Protein AF-A0A6L5BBR4-F1 (afdb_monomer_lite)

Structure (mmCIF, N/CA/C/O backbone):
data_AF-A0A6L5BBR4-F1
#
_entry.id   AF-A0A6L5BBR4-F1
#
loop_
_atom_site.group_PDB
_atom_site.id
_atom_site.type_symbol
_atom_site.label_atom_id
_atom_site.label_alt_id
_atom_site.label_comp_id
_atom_site.label_asym_id
_atom_site.label_entity_id
_atom_site.label_seq_id
_atom_site.pdbx_PDB_ins_code
_atom_site.Cartn_x
_atom_site.Cartn_y
_atom_site.Cartn_z
_atom_site.occupancy
_atom_site.B_iso_or_equiv
_atom_site.auth_seq_id
_atom_site.auth_comp_id
_atom_site.auth_asym_id
_atom_site.auth_atom_id
_atom_site.pdbx_PDB_model_num
ATOM 1 N N . MET A 1 1 ? -7.818 64.373 -6.622 1.00 31.55 1 MET A N 1
ATOM 2 C CA . MET A 1 1 ? -8.995 64.030 -5.797 1.00 31.55 1 MET A CA 1
ATOM 3 C C . MET A 1 1 ? -8.618 62.937 -4.800 1.00 31.55 1 MET A C 1
ATOM 5 O O . MET A 1 1 ? -7.998 61.973 -5.212 1.00 31.55 1 MET A O 1
ATOM 9 N N . CYS A 1 2 ? -9.027 63.148 -3.543 1.00 31.25 2 CYS A N 1
ATOM 10 C CA . CYS A 1 2 ? -9.335 62.211 -2.444 1.00 31.25 2 CYS A CA 1
ATOM 11 C C . CYS A 1 2 ? -8.284 61.237 -1.851 1.00 31.25 2 CYS A C 1
ATOM 13 O O . CYS A 1 2 ? -8.026 60.169 -2.388 1.00 31.25 2 CYS A O 1
ATOM 15 N N . LYS A 1 3 ? -7.807 61.641 -0.655 1.00 40.22 3 LYS A N 1
ATOM 16 C CA . LYS A 1 3 ? -7.703 60.943 0.656 1.00 40.22 3 LYS A CA 1
ATOM 17 C C . LYS A 1 3 ? -7.734 59.404 0.722 1.00 40.22 3 LYS A C 1
ATOM 19 O O . LYS A 1 3 ? -8.744 58.812 0.365 1.00 40.22 3 LYS A O 1
ATOM 24 N N . CYS A 1 4 ? -6.769 58.843 1.465 1.00 35.88 4 CYS A N 1
ATOM 25 C CA . CYS A 1 4 ? -7.012 58.169 2.755 1.00 35.88 4 CYS A CA 1
ATOM 26 C C . CYS A 1 4 ? -5.684 57.953 3.520 1.00 35.88 4 CYS A C 1
ATOM 28 O O . CYS A 1 4 ? -4.745 57.406 2.958 1.00 35.88 4 CYS A O 1
ATOM 30 N N . GLY A 1 5 ? -5.635 58.395 4.778 1.00 35.84 5 GLY A N 1
ATOM 31 C CA . GLY A 1 5 ? -4.748 57.930 5.859 1.00 35.84 5 GLY A CA 1
ATOM 32 C C . GLY A 1 5 ? -5.662 57.619 7.057 1.00 35.84 5 GLY A C 1
ATOM 33 O O . GLY A 1 5 ? -6.840 57.986 7.016 1.00 35.84 5 GLY A O 1
ATOM 34 N N . ASP A 1 6 ? -5.270 56.947 8.127 1.00 36.59 6 ASP A N 1
ATOM 35 C CA . ASP A 1 6 ? -3.987 56.391 8.542 1.00 36.59 6 ASP A CA 1
ATOM 36 C C . ASP A 1 6 ? -4.271 55.224 9.499 1.00 36.59 6 ASP A C 1
ATOM 38 O O . ASP A 1 6 ? -5.390 55.039 9.986 1.00 36.59 6 ASP A O 1
ATOM 42 N N . ASP A 1 7 ? -3.211 54.466 9.738 1.00 39.00 7 ASP A N 1
ATOM 43 C CA . ASP A 1 7 ? -3.076 53.309 10.606 1.00 39.00 7 ASP A CA 1
ATOM 44 C C . ASP A 1 7 ? -3.476 53.501 12.083 1.00 39.00 7 ASP A C 1
ATOM 46 O O . ASP A 1 7 ? -3.313 54.560 12.690 1.00 39.00 7 ASP A O 1
ATOM 50 N N . SER A 1 8 ? -3.798 52.356 12.692 1.00 34.62 8 SER A N 1
ATOM 51 C CA . SER A 1 8 ? -3.141 51.798 13.889 1.00 34.62 8 SER A CA 1
ATOM 52 C C . SER A 1 8 ? -4.036 51.444 15.081 1.00 34.62 8 SER A C 1
ATOM 54 O O . SER A 1 8 ? -5.020 52.086 15.431 1.00 34.62 8 SER A O 1
ATOM 56 N N . MET A 1 9 ? -3.648 50.300 15.638 1.00 34.22 9 MET A N 1
ATOM 57 C CA . MET A 1 9 ? -4.250 49.479 16.675 1.00 34.22 9 MET A CA 1
ATOM 58 C C . MET A 1 9 ? -4.445 50.223 18.001 1.00 34.22 9 MET A C 1
ATOM 60 O O . MET A 1 9 ? -3.565 50.972 18.407 1.00 34.22 9 MET A O 1
ATOM 64 N N . VAL A 1 10 ? -5.540 49.906 18.702 1.00 38.09 10 VAL A N 1
ATOM 65 C CA . VAL A 1 10 ? -5.660 49.612 20.150 1.00 38.09 10 VAL A CA 1
ATOM 66 C C . VAL A 1 10 ? -7.136 49.790 20.508 1.00 38.09 10 VAL A C 1
ATOM 68 O O . VAL A 1 10 ? -7.629 50.904 20.631 1.00 38.09 10 VAL A O 1
ATOM 71 N N . GLU A 1 11 ? -7.866 48.688 20.671 1.00 34.25 11 GLU A N 1
ATOM 72 C CA . GLU A 1 11 ? -9.226 48.745 21.203 1.00 34.25 11 GLU A CA 1
ATOM 73 C C . GLU A 1 11 ? -9.559 47.410 21.867 1.00 34.25 11 GLU A C 1
ATOM 75 O O . GLU A 1 11 ? -9.676 46.393 21.179 1.00 34.25 11 GLU A O 1
ATOM 80 N N . ARG A 1 12 ? -9.640 47.413 23.206 1.00 33.44 12 ARG A N 1
ATOM 81 C CA . ARG A 1 12 ? -10.626 46.682 24.027 1.00 33.44 12 ARG A CA 1
ATOM 82 C C . ARG A 1 12 ? -10.166 46.611 25.483 1.00 33.44 12 ARG A C 1
ATOM 84 O O . ARG A 1 12 ? -9.654 45.592 25.919 1.00 33.44 12 ARG A O 1
ATOM 91 N N . GLU A 1 13 ? -10.431 47.672 26.231 1.00 35.62 13 GLU A N 1
ATOM 92 C CA . GLU A 1 13 ? -10.702 47.633 27.671 1.00 35.62 13 GLU A CA 1
ATOM 93 C C . GLU A 1 13 ? -11.518 48.888 28.023 1.00 35.62 13 GLU A C 1
ATOM 95 O O . GLU A 1 13 ? -11.432 49.883 27.313 1.00 35.62 13 GLU A O 1
ATOM 100 N N . GLU A 1 14 ? -12.320 48.824 29.089 1.00 36.53 14 GLU A N 1
ATOM 101 C CA . GLU A 1 14 ? -13.222 49.876 29.607 1.00 36.53 14 GLU A CA 1
ATOM 102 C C . GLU A 1 14 ? -14.638 49.963 28.999 1.00 36.53 14 GLU A C 1
ATOM 104 O O . GLU A 1 14 ? -14.994 50.937 28.341 1.00 36.53 14 GLU A O 1
ATOM 109 N N . MET A 1 15 ? -15.531 49.019 29.340 1.00 29.83 15 MET A N 1
ATOM 110 C CA . MET A 1 15 ? -16.972 49.329 29.308 1.00 29.83 15 MET A CA 1
ATOM 111 C C . MET A 1 15 ? -17.844 48.504 30.267 1.00 29.83 15 MET A C 1
ATOM 113 O O . MET A 1 15 ? -18.768 47.865 29.800 1.00 29.83 15 MET A O 1
ATOM 117 N N . TRP A 1 16 ? -17.620 48.538 31.592 1.00 30.34 16 TRP A N 1
ATOM 118 C CA . TRP A 1 16 ? -18.673 48.198 32.588 1.00 30.34 16 TRP A CA 1
ATOM 119 C C . TRP A 1 16 ? -18.515 48.937 33.937 1.00 30.34 16 TRP A C 1
ATOM 121 O O . TRP A 1 16 ? -18.658 48.354 35.011 1.00 30.34 16 TRP A O 1
ATOM 131 N N . LYS A 1 17 ? -18.277 50.258 33.920 1.00 33.25 17 LYS A N 1
ATOM 132 C CA . LYS A 1 17 ? -18.508 51.101 35.110 1.00 33.25 17 LYS A CA 1
ATOM 133 C C . LYS A 1 17 ? -20.005 51.407 35.236 1.00 33.25 17 LYS A C 1
ATOM 135 O O . LYS A 1 17 ? -20.493 52.367 34.649 1.00 33.25 17 LYS A O 1
ATOM 140 N N . ILE A 1 18 ? -20.731 50.602 36.013 1.00 39.66 18 ILE A N 1
ATOM 141 C CA . ILE A 1 18 ? -22.077 50.945 36.497 1.00 39.66 18 ILE A CA 1
ATOM 142 C C . ILE A 1 18 ? -21.963 51.439 37.939 1.00 39.66 18 ILE A C 1
ATOM 144 O O . ILE A 1 18 ? -21.464 50.744 38.821 1.00 39.66 18 ILE A O 1
ATOM 148 N N . GLY A 1 19 ? -22.401 52.682 38.141 1.00 34.16 19 GLY A N 1
ATOM 149 C CA . GLY A 1 19 ? -22.324 53.416 39.396 1.00 34.16 19 GLY A CA 1
ATOM 150 C C . GLY A 1 19 ? -23.236 52.869 40.496 1.00 34.16 19 GLY A C 1
ATOM 151 O O . GLY A 1 19 ? -24.416 52.589 40.282 1.00 34.16 19 GLY A O 1
ATOM 152 N N . MET A 1 20 ? -22.678 52.791 41.703 1.00 30.31 20 MET A N 1
ATOM 153 C CA . MET A 1 20 ? -23.393 52.557 42.957 1.00 30.31 20 MET A CA 1
ATOM 154 C C . MET A 1 20 ? -24.134 53.832 43.387 1.00 30.31 20 MET A C 1
ATOM 156 O O . MET A 1 20 ? -23.516 54.855 43.676 1.00 30.31 20 MET A O 1
ATOM 160 N N . LYS A 1 21 ? -25.467 53.761 43.472 1.00 34.78 21 LYS A N 1
ATOM 161 C CA . LYS A 1 21 ? -26.294 54.728 44.209 1.00 34.78 21 LYS A CA 1
ATOM 162 C C . LYS A 1 21 ? -26.327 54.325 45.684 1.00 34.78 21 LYS A C 1
ATOM 164 O O . LYS A 1 21 ? -26.789 53.237 46.014 1.00 34.78 21 LYS A O 1
ATOM 169 N N . TYR A 1 22 ? -25.871 55.217 46.559 1.00 31.06 22 TYR A N 1
ATOM 170 C CA . TYR A 1 22 ? -26.077 55.114 48.002 1.00 31.06 22 TYR A CA 1
ATOM 171 C C . TYR A 1 22 ? -27.512 55.528 48.349 1.00 31.06 22 TYR A C 1
ATOM 173 O O . TYR A 1 22 ? -27.923 56.651 48.065 1.00 31.06 22 TYR A O 1
ATOM 181 N N . VAL A 1 23 ? -28.256 54.629 48.993 1.00 35.38 23 VAL A N 1
ATOM 182 C CA . VAL A 1 23 ? -29.510 54.930 49.694 1.00 35.38 23 VAL A CA 1
ATOM 183 C C . VAL A 1 23 ? -29.302 54.534 51.152 1.00 35.38 23 VAL A C 1
ATOM 185 O O . VAL A 1 23 ? -28.943 53.395 51.448 1.00 35.38 23 VAL A O 1
ATOM 188 N N . GLY A 1 24 ? -29.441 55.512 52.047 1.00 37.53 24 GLY A N 1
ATOM 189 C CA . GLY A 1 24 ? -29.240 55.351 53.483 1.00 37.53 24 GLY A CA 1
ATOM 190 C C . GLY A 1 24 ? -30.314 54.485 54.136 1.00 37.53 24 GLY A C 1
ATOM 191 O O . GLY A 1 24 ? -31.468 54.480 53.713 1.00 37.53 24 GLY A O 1
ATOM 192 N N . VAL A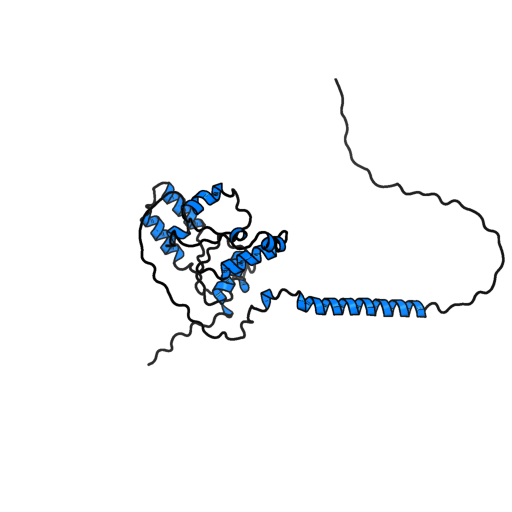 1 25 ? -29.929 53.786 55.204 1.00 33.53 25 VAL A N 1
ATOM 193 C CA . VAL A 1 25 ? -30.865 53.093 56.092 1.00 33.53 25 VAL A CA 1
ATOM 194 C C . VAL A 1 25 ? -30.505 53.390 57.545 1.00 33.53 25 VAL A C 1
ATOM 196 O O . VAL A 1 25 ? -29.363 53.239 57.980 1.00 33.53 25 VAL A O 1
ATOM 199 N N . SER A 1 26 ? -31.526 53.856 58.261 1.00 32.38 26 SER A N 1
ATOM 200 C CA . SER A 1 26 ? -31.585 54.172 59.683 1.00 32.38 26 SER A CA 1
ATOM 201 C C . SER A 1 26 ? -31.096 53.055 60.604 1.00 32.38 26 SER A C 1
ATOM 203 O O . SER A 1 26 ? -31.312 51.869 60.364 1.00 32.38 26 SER A O 1
ATOM 205 N N . LYS A 1 27 ? -30.529 53.473 61.743 1.00 42.25 27 LYS A N 1
ATOM 206 C CA . LYS A 1 27 ? -30.306 52.644 62.933 1.00 42.25 27 LYS A CA 1
ATOM 207 C C . LYS A 1 27 ? -31.642 52.146 63.493 1.00 42.25 27 LYS A C 1
ATOM 209 O O . LYS A 1 27 ? -32.430 52.961 63.961 1.00 42.25 27 LYS A O 1
ATOM 214 N N . ILE A 1 28 ? -31.843 50.829 63.538 1.00 38.34 28 ILE A N 1
ATOM 215 C CA . ILE A 1 28 ? -32.818 50.162 64.415 1.00 38.34 28 ILE A CA 1
ATOM 216 C C . ILE A 1 28 ? -32.136 48.929 65.025 1.00 38.34 28 ILE A C 1
ATOM 218 O O . ILE A 1 28 ? -31.327 48.268 64.378 1.00 38.34 28 ILE A O 1
ATOM 222 N N . GLY A 1 29 ? -32.379 48.731 66.321 1.00 36.94 29 GLY A N 1
ATOM 223 C CA . GLY A 1 29 ? -31.579 47.929 67.240 1.00 36.94 29 GLY A CA 1
ATOM 224 C C . GLY A 1 29 ? -31.547 46.418 67.007 1.00 36.94 29 GLY A C 1
ATOM 225 O O . GLY A 1 29 ? -32.293 45.848 66.217 1.00 36.94 29 GLY A O 1
ATOM 226 N N . ARG A 1 30 ? -30.642 45.781 67.761 1.00 44.66 30 ARG A N 1
ATOM 227 C CA . ARG A 1 30 ? -30.474 44.327 67.860 1.00 44.66 30 ARG A CA 1
ATOM 228 C C . ARG A 1 30 ? -31.799 43.623 68.164 1.00 44.66 30 ARG A C 1
ATOM 230 O O . ARG A 1 30 ? -32.428 43.942 69.171 1.00 44.66 30 ARG A O 1
ATOM 237 N N . PRO A 1 31 ? -32.049 42.506 67.474 1.00 38.88 31 PRO A N 1
ATOM 238 C CA . PRO A 1 31 ? -32.500 41.293 68.121 1.00 38.88 31 PRO A CA 1
ATOM 239 C C . PRO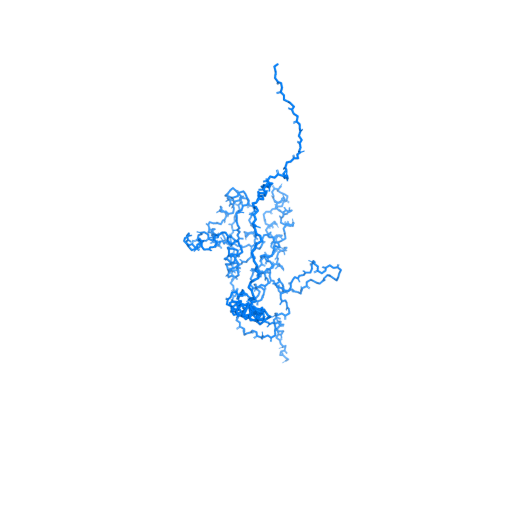 A 1 31 ? -31.374 40.253 68.079 1.00 38.88 31 PRO A C 1
ATOM 241 O O . PRO A 1 31 ? -30.706 40.056 67.065 1.00 38.88 31 PRO A O 1
ATOM 244 N N . ASN A 1 32 ? -31.145 39.593 69.212 1.00 48.19 32 ASN A N 1
ATOM 245 C CA . ASN A 1 32 ? -30.320 38.393 69.277 1.00 48.19 32 ASN A CA 1
ATOM 246 C C . ASN A 1 32 ? -30.925 37.336 68.340 1.00 48.19 32 ASN A C 1
ATOM 248 O O . ASN A 1 32 ? -32.042 36.887 68.587 1.00 48.19 32 ASN A O 1
ATOM 252 N N . LEU A 1 33 ? -30.199 36.927 67.295 1.00 42.97 33 LEU A N 1
ATOM 253 C CA . LEU A 1 33 ? -30.548 35.751 66.501 1.00 42.97 33 LEU A CA 1
ATOM 254 C C . LEU A 1 33 ? -29.391 34.751 66.542 1.00 42.97 33 LEU A C 1
ATOM 256 O O . LEU A 1 33 ? -28.228 35.090 66.341 1.00 42.97 33 LEU A O 1
ATOM 260 N N . MET A 1 34 ? -29.756 33.529 66.899 1.00 38.53 34 MET A N 1
ATOM 261 C CA . MET A 1 34 ? -28.909 32.437 67.355 1.00 38.53 34 MET A CA 1
ATOM 262 C C . MET A 1 34 ? -27.765 32.084 66.395 1.00 38.53 34 MET A C 1
ATOM 264 O O . MET A 1 34 ? -27.940 31.989 65.182 1.00 38.53 34 MET A O 1
ATOM 268 N N . VAL A 1 35 ? -26.605 31.787 66.985 1.00 47.88 35 VAL A N 1
ATOM 269 C CA . VAL A 1 35 ? -25.484 31.088 66.347 1.00 47.88 35 VAL A CA 1
ATOM 270 C C . VAL A 1 35 ? -25.993 29.753 65.790 1.00 47.88 35 VAL A C 1
ATOM 272 O O . VAL A 1 35 ? -26.268 28.818 66.540 1.00 47.88 35 VAL A O 1
ATOM 275 N N . SER A 1 36 ? -26.136 29.661 64.468 1.00 46.62 36 SER A N 1
ATOM 276 C CA . SER A 1 36 ? -26.538 28.433 63.781 1.00 46.62 36 SER A CA 1
ATOM 277 C C . SER A 1 36 ? -25.313 27.717 63.209 1.00 46.62 36 SER A C 1
ATOM 279 O O . SER A 1 36 ? -24.631 28.248 62.340 1.00 46.62 36 SER A O 1
ATOM 281 N N . ARG A 1 37 ? -25.033 26.525 63.760 1.00 58.19 37 ARG A N 1
ATOM 282 C CA . ARG A 1 37 ? -24.409 25.295 63.203 1.00 58.19 37 ARG A CA 1
ATOM 283 C C . ARG A 1 37 ? -23.754 25.327 61.792 1.00 58.19 37 ARG A C 1
ATOM 285 O O . ARG A 1 37 ? -23.902 24.390 61.011 1.00 58.19 37 ARG A O 1
ATOM 292 N N . ALA A 1 38 ? -22.939 26.329 61.478 1.00 57.59 38 ALA A N 1
ATOM 293 C CA . ALA A 1 38 ? -22.334 26.523 60.156 1.00 57.59 38 ALA A CA 1
ATOM 294 C C . ALA A 1 38 ? -21.227 25.534 59.702 1.00 57.59 38 ALA A C 1
ATOM 296 O O . ALA A 1 38 ? -21.075 25.384 58.489 1.00 57.59 38 ALA A O 1
ATOM 297 N N . PRO A 1 39 ? -20.456 24.816 60.552 1.00 62.06 39 PRO A N 1
ATOM 298 C CA . PRO A 1 39 ? -19.399 23.957 60.013 1.00 62.06 39 PRO A CA 1
ATOM 299 C C . PRO A 1 39 ? -19.962 22.676 59.384 1.00 62.06 39 PRO A C 1
ATOM 301 O O . PRO A 1 39 ? -19.462 22.228 58.359 1.00 62.06 39 PRO A O 1
ATOM 304 N N . MET A 1 40 ? -21.036 22.105 59.943 1.00 63.16 40 MET A N 1
ATOM 305 C CA . MET A 1 40 ? -21.544 20.783 59.550 1.00 63.16 40 MET A CA 1
ATOM 306 C C . MET A 1 40 ? -22.090 20.754 58.115 1.00 63.16 40 MET A C 1
ATOM 308 O O . MET A 1 40 ? -21.868 19.787 57.393 1.00 63.16 40 MET A O 1
ATOM 312 N N . MET A 1 41 ? -22.734 21.835 57.668 1.00 67.75 41 MET A N 1
ATOM 313 C CA . MET A 1 41 ? -23.283 21.924 56.310 1.00 67.75 41 MET A CA 1
ATOM 314 C C . MET A 1 41 ? -22.187 21.930 55.241 1.00 67.75 41 MET A C 1
ATOM 316 O O . MET A 1 41 ? -22.351 21.312 54.193 1.00 67.75 41 MET A O 1
ATOM 320 N N . LEU A 1 42 ? -21.032 22.540 55.522 1.00 77.56 42 LEU A N 1
ATOM 321 C CA . LEU A 1 42 ? -19.898 22.530 54.599 1.00 77.56 42 LEU A CA 1
ATOM 322 C C . LEU A 1 42 ? -19.282 21.125 54.474 1.00 77.56 42 LEU A C 1
ATOM 324 O O . LEU A 1 42 ? -18.946 20.697 53.370 1.00 77.56 42 LEU A O 1
ATOM 328 N N . TRP A 1 43 ? -19.182 20.385 55.584 1.00 79.00 43 TRP A N 1
ATOM 329 C CA . TRP A 1 43 ? -18.718 18.991 55.580 1.00 79.00 43 TRP A CA 1
ATOM 330 C C . TRP A 1 43 ? -19.673 18.070 54.814 1.00 79.00 43 TRP A C 1
ATOM 332 O O . TRP A 1 43 ? -19.219 17.226 54.044 1.00 79.00 43 TRP A O 1
ATOM 342 N N . ILE A 1 44 ? -20.985 18.283 54.950 1.00 86.62 44 ILE A N 1
ATOM 343 C CA . ILE A 1 44 ? -22.004 17.529 54.209 1.00 86.62 44 ILE A CA 1
ATOM 344 C C . ILE A 1 44 ? -21.907 17.824 52.707 1.00 86.62 44 ILE A C 1
ATOM 346 O O . ILE A 1 44 ? -21.854 16.894 51.907 1.00 86.62 44 ILE A O 1
ATOM 350 N N . VAL A 1 45 ? -21.798 19.094 52.307 1.00 87.88 45 VAL A N 1
ATOM 351 C CA . VAL A 1 45 ? -21.669 19.473 50.888 1.00 87.88 45 VAL A CA 1
ATOM 352 C C . VAL A 1 45 ? -20.383 18.907 50.272 1.00 87.88 45 VAL A C 1
ATOM 354 O O . VAL A 1 45 ? -20.421 18.379 49.160 1.00 87.88 45 VAL A O 1
ATOM 357 N N . ARG A 1 46 ? -19.249 18.933 50.988 1.00 86.12 46 ARG A N 1
ATOM 358 C CA . ARG A 1 46 ? -17.985 18.329 50.514 1.00 86.12 46 ARG A CA 1
ATOM 359 C C . ARG A 1 46 ? -18.070 16.805 50.397 1.00 86.12 46 ARG A C 1
ATOM 361 O O . ARG A 1 46 ? -17.558 16.245 49.430 1.00 86.12 46 ARG A O 1
ATOM 368 N N . GLY A 1 47 ? -18.738 16.139 51.338 1.00 93.69 47 GLY A N 1
ATOM 369 C CA . GLY A 1 47 ? -18.967 14.694 51.286 1.00 93.69 47 GLY A CA 1
ATOM 370 C C . GLY A 1 47 ? -19.855 14.286 50.109 1.00 93.69 47 GLY A C 1
ATOM 371 O O . GLY A 1 47 ? -19.489 13.410 49.328 1.00 93.69 47 GLY A O 1
ATOM 372 N N . VAL A 1 48 ? -20.986 14.972 49.927 1.00 93.50 48 VAL A N 1
ATOM 373 C CA . VAL A 1 48 ? -21.945 14.679 48.849 1.00 93.50 48 VAL A CA 1
ATOM 374 C C . VAL A 1 48 ? -21.344 14.958 47.471 1.00 93.50 48 VAL A C 1
ATOM 376 O O . VAL A 1 48 ? -21.472 14.131 46.574 1.00 93.50 48 VAL A O 1
ATOM 379 N N . THR A 1 49 ? -20.636 16.076 47.293 1.00 94.38 49 THR A N 1
ATOM 380 C CA . THR A 1 49 ? -19.972 16.386 46.012 1.00 94.38 49 THR A CA 1
ATOM 381 C C . THR A 1 49 ? -18.880 15.377 45.675 1.00 94.38 49 THR A C 1
ATOM 383 O O . THR A 1 49 ? -18.789 14.945 44.530 1.00 94.38 49 THR A O 1
ATOM 386 N N . THR A 1 50 ? -18.112 14.926 46.668 1.00 94.50 50 THR A N 1
ATOM 387 C CA . THR A 1 50 ? -17.087 13.893 46.469 1.00 94.50 50 THR A CA 1
ATOM 388 C C . THR A 1 50 ? -17.721 12.557 46.076 1.00 94.50 50 THR A C 1
ATOM 390 O O . THR A 1 50 ? -17.243 11.915 45.147 1.00 94.50 50 THR A O 1
ATOM 393 N N . LEU A 1 51 ? -18.835 12.161 46.702 1.00 95.50 51 LEU A N 1
ATOM 394 C CA . LEU A 1 51 ? -19.585 10.956 46.324 1.00 95.50 51 LEU A CA 1
ATOM 395 C C . LEU A 1 51 ? -20.170 11.050 44.906 1.00 95.50 51 LEU A C 1
ATOM 397 O O . LEU A 1 51 ? -20.089 10.088 44.143 1.00 95.50 51 LEU A O 1
ATOM 401 N N . LEU A 1 52 ? -20.721 12.202 44.515 1.00 93.50 52 LEU A N 1
ATOM 402 C CA . LEU A 1 52 ? -21.246 12.418 43.162 1.00 93.50 52 LEU A CA 1
ATOM 403 C C . LEU A 1 52 ? -20.138 12.380 42.100 1.00 93.50 52 LEU A C 1
ATOM 405 O O . LEU A 1 52 ? -20.292 11.731 41.069 1.00 93.50 52 LEU A O 1
ATOM 409 N N . ILE A 1 53 ? -18.993 13.008 42.367 1.00 93.50 53 ILE A N 1
ATOM 410 C CA . ILE A 1 53 ? -17.836 12.961 41.464 1.00 93.50 53 ILE A CA 1
ATOM 411 C C . ILE A 1 53 ? -17.286 11.534 41.384 1.00 93.50 53 ILE A C 1
ATOM 413 O O . ILE A 1 53 ? -17.023 11.040 40.293 1.00 93.50 53 ILE A O 1
ATOM 417 N N . TRP A 1 54 ? -17.162 10.837 42.515 1.00 93.06 54 TRP A N 1
ATOM 418 C CA . TRP A 1 54 ? -16.644 9.470 42.553 1.00 93.06 54 TRP A CA 1
ATOM 419 C C . TRP A 1 54 ? -17.562 8.480 41.827 1.00 93.06 54 TRP A C 1
ATOM 421 O O . TRP A 1 54 ? -17.092 7.643 41.061 1.00 93.06 54 TRP A O 1
ATOM 431 N N . THR A 1 55 ? -18.880 8.609 41.990 1.00 94.50 55 THR A N 1
ATOM 432 C CA . THR A 1 55 ? -19.853 7.802 41.235 1.00 94.50 55 THR A CA 1
ATOM 433 C C . THR A 1 55 ? -19.816 8.115 39.741 1.00 94.50 55 THR A C 1
ATOM 435 O O . THR A 1 55 ? -19.882 7.187 38.938 1.00 94.50 55 THR A O 1
ATOM 438 N N . PHE A 1 56 ? -19.634 9.379 39.349 1.00 93.56 56 PHE A N 1
ATOM 439 C CA . PHE A 1 56 ? -19.433 9.764 37.951 1.00 93.56 56 PHE A CA 1
ATOM 440 C C . PHE A 1 56 ? -18.137 9.177 37.369 1.00 93.56 56 PHE A C 1
ATOM 442 O O . PHE A 1 56 ? -18.166 8.602 36.285 1.00 93.56 56 PHE A O 1
ATOM 449 N N . VAL A 1 57 ? -17.023 9.223 38.107 1.00 89.69 57 VAL A N 1
ATOM 450 C CA . VAL A 1 57 ? -15.745 8.612 37.700 1.00 89.69 57 VAL A CA 1
ATOM 451 C C . VAL A 1 57 ? -15.874 7.094 37.570 1.00 89.69 57 VAL A C 1
ATOM 453 O O . VAL A 1 57 ? -15.459 6.547 36.555 1.00 89.69 57 VAL A O 1
ATOM 456 N N . ILE A 1 58 ? -16.509 6.404 38.524 1.00 90.75 58 ILE A N 1
ATOM 457 C CA . ILE A 1 58 ? -16.769 4.957 38.420 1.00 90.75 58 ILE A CA 1
ATOM 458 C C . ILE A 1 58 ? -17.639 4.649 37.196 1.00 90.75 58 ILE A C 1
ATOM 460 O O . ILE A 1 58 ? -17.341 3.722 36.448 1.00 90.75 58 ILE A O 1
ATOM 464 N N . ARG A 1 59 ? -18.694 5.435 36.945 1.00 86.31 59 ARG A N 1
ATOM 465 C CA . ARG A 1 59 ? -19.540 5.275 35.752 1.00 86.31 59 ARG A CA 1
ATOM 466 C C . ARG A 1 59 ? -18.748 5.483 34.461 1.00 86.31 59 ARG A C 1
ATOM 468 O O . ARG A 1 59 ? -18.937 4.711 33.525 1.00 86.31 59 ARG A O 1
ATOM 475 N N . LEU A 1 60 ? -17.841 6.457 34.420 1.00 81.44 60 LEU A N 1
ATOM 476 C CA . LEU A 1 60 ? -16.951 6.684 33.281 1.00 81.44 60 LEU A CA 1
ATOM 477 C C . LEU A 1 60 ? -15.908 5.576 33.111 1.00 81.44 60 LEU A C 1
ATOM 479 O O . LEU A 1 60 ? -15.616 5.218 31.977 1.00 81.44 60 LEU A O 1
ATOM 483 N N . LEU A 1 61 ? -15.383 4.996 34.192 1.00 75.12 61 LEU A N 1
ATOM 484 C CA . LEU A 1 61 ? -14.473 3.846 34.127 1.00 75.12 61 LEU A CA 1
ATOM 485 C C . LEU A 1 61 ? -15.193 2.601 33.589 1.00 75.12 61 LEU A C 1
ATOM 487 O O . LEU A 1 61 ? -14.670 1.927 32.706 1.00 75.12 61 LEU A O 1
ATOM 491 N N . ILE A 1 62 ? -16.433 2.361 34.029 1.00 75.88 62 ILE A N 1
ATOM 492 C CA . ILE A 1 62 ? -17.287 1.282 33.509 1.00 75.88 62 ILE A CA 1
ATOM 493 C C . ILE A 1 62 ? -17.637 1.523 32.028 1.00 75.88 62 ILE A C 1
ATOM 495 O O . ILE A 1 62 ? -17.617 0.589 31.233 1.00 75.88 62 ILE A O 1
ATOM 499 N N . MET A 1 63 ? -17.914 2.767 31.613 1.00 67.25 63 MET A N 1
ATOM 500 C CA . MET A 1 63 ? -18.129 3.101 30.194 1.00 67.25 63 MET A CA 1
ATOM 501 C C . MET A 1 63 ? -16.841 3.055 29.358 1.00 67.25 63 MET A C 1
ATOM 503 O O . MET A 1 63 ? -16.887 2.718 28.173 1.00 67.25 63 MET A O 1
ATOM 507 N N . GLY A 1 64 ? -15.690 3.339 29.967 1.00 58.72 64 GLY A N 1
ATOM 508 C CA . GLY A 1 64 ? -14.369 3.244 29.351 1.00 58.72 64 GLY A CA 1
ATOM 509 C C . GLY A 1 64 ? -14.008 1.816 28.943 1.00 58.72 64 GLY A C 1
ATOM 510 O O . GLY A 1 64 ? -13.366 1.625 27.914 1.00 58.72 64 GLY A O 1
ATOM 511 N N . GLU A 1 65 ? -14.504 0.799 29.655 1.00 54.88 65 GLU A N 1
ATOM 512 C CA . GLU A 1 65 ? -14.365 -0.605 29.234 1.00 54.88 65 GLU A CA 1
ATOM 513 C C . GLU A 1 65 ? -15.233 -0.969 28.014 1.00 54.88 65 GLU A C 1
ATOM 515 O O . GLU A 1 65 ? -14.920 -1.915 27.283 1.00 54.88 65 GLU A O 1
ATOM 520 N N . ILE A 1 66 ? -16.298 -0.204 27.755 1.00 59.47 66 ILE A N 1
ATOM 521 C CA . ILE A 1 66 ? -17.236 -0.434 26.646 1.00 59.47 66 ILE A CA 1
ATOM 522 C C . ILE A 1 66 ? -16.780 0.314 25.382 1.00 59.47 66 ILE A C 1
ATOM 524 O O . ILE A 1 66 ? -16.925 -0.217 24.278 1.00 59.47 66 ILE A O 1
ATOM 528 N N . MET A 1 67 ? -16.187 1.505 25.544 1.00 48.06 67 MET A N 1
ATOM 529 C CA . MET A 1 67 ? -15.689 2.368 24.459 1.00 48.06 67 MET A CA 1
ATOM 530 C C . MET A 1 67 ? -14.171 2.324 24.235 1.00 48.06 67 MET A C 1
ATOM 532 O O . MET A 1 67 ? -13.676 2.972 23.312 1.00 48.06 67 MET A O 1
ATOM 536 N N . GLY A 1 68 ? -13.416 1.561 25.029 1.00 48.94 68 GLY A N 1
ATOM 537 C CA . GLY A 1 68 ? -12.016 1.284 24.722 1.00 48.94 68 GLY A CA 1
ATOM 538 C C . GLY A 1 68 ? -11.917 0.655 23.326 1.00 48.94 68 GLY A C 1
ATOM 539 O O . GLY A 1 68 ? -12.704 -0.252 23.031 1.00 48.94 68 GLY A O 1
ATOM 540 N N . PRO A 1 69 ? -11.009 1.112 22.442 1.00 47.12 69 PRO A N 1
ATOM 541 C CA . PRO A 1 69 ? -10.879 0.556 21.104 1.00 47.12 69 PRO A CA 1
ATOM 542 C C . PRO A 1 69 ? -10.610 -0.949 21.209 1.00 47.12 69 PRO A C 1
ATOM 544 O O . PRO A 1 69 ? -9.495 -1.396 21.469 1.00 47.12 69 PRO A O 1
ATOM 547 N N . LYS A 1 70 ? -11.653 -1.755 20.973 1.00 47.28 70 LYS A N 1
ATOM 548 C CA . LYS A 1 70 ? -11.573 -3.222 20.884 1.00 47.28 70 LYS A CA 1
ATOM 549 C C . LYS A 1 70 ? -10.672 -3.684 19.727 1.00 47.28 70 LYS A C 1
ATOM 551 O O . LYS A 1 70 ? -10.358 -4.864 19.646 1.00 47.28 70 LYS A O 1
ATOM 556 N N . LEU A 1 71 ? -10.200 -2.747 18.902 1.00 48.91 71 LEU A N 1
ATOM 557 C CA . LEU A 1 71 ? -9.207 -2.912 17.838 1.00 48.91 71 LEU A CA 1
ATOM 558 C C . LEU A 1 71 ? -7.862 -3.491 18.303 1.00 48.91 71 LEU A C 1
ATOM 560 O O . LEU A 1 71 ? -7.147 -4.048 17.481 1.00 48.91 71 LEU A O 1
ATOM 564 N N . LEU A 1 72 ? -7.520 -3.399 19.595 1.00 49.62 72 LEU A N 1
ATOM 565 C CA . LEU A 1 72 ? -6.287 -3.989 20.139 1.00 49.62 72 LEU A CA 1
ATOM 566 C C . LEU A 1 72 ? -6.510 -5.299 20.910 1.00 49.62 72 LEU A C 1
ATOM 568 O O . LEU A 1 72 ? -5.538 -5.944 21.285 1.00 49.62 72 LEU A O 1
ATOM 572 N N . LYS A 1 73 ? -7.760 -5.738 21.125 1.00 45.72 73 LYS A N 1
ATOM 573 C CA . LYS A 1 73 ? -8.038 -7.042 21.766 1.00 45.72 73 LYS A CA 1
ATOM 574 C C . LYS A 1 73 ? -7.843 -8.222 20.812 1.00 45.72 73 LYS A C 1
ATOM 576 O O . LYS A 1 73 ? -7.662 -9.340 21.276 1.00 45.72 73 LYS A O 1
ATOM 581 N N . SER A 1 74 ? -7.881 -7.977 19.502 1.00 45.94 74 SER A N 1
ATOM 582 C CA . SER A 1 74 ? -7.589 -8.987 18.481 1.00 45.94 74 SER A CA 1
ATOM 583 C C . SER A 1 74 ? -6.100 -9.123 18.175 1.00 45.94 74 SER A C 1
ATOM 585 O O . SER A 1 74 ? -5.763 -9.965 17.355 1.00 45.94 74 SER A O 1
ATOM 587 N N . TRP A 1 75 ? -5.223 -8.310 18.780 1.00 43.88 75 TRP A N 1
ATOM 588 C CA . TRP A 1 75 ? -3.778 -8.493 18.674 1.00 43.88 75 TRP A CA 1
ATOM 589 C C . TRP A 1 75 ? -3.345 -9.461 19.776 1.00 43.88 75 TRP A C 1
ATOM 591 O O . TRP A 1 75 ? -3.352 -9.078 20.951 1.00 43.88 75 TRP A O 1
ATOM 601 N N . PRO A 1 76 ? -3.001 -10.718 19.463 1.00 52.28 76 PRO A N 1
ATOM 602 C CA . PRO A 1 76 ? -2.597 -11.658 20.488 1.00 52.28 76 PRO A CA 1
ATOM 603 C C . PRO A 1 76 ? -1.279 -11.174 21.078 1.00 52.28 76 PRO A C 1
ATOM 605 O O . PRO A 1 76 ? -0.347 -10.803 20.363 1.00 52.28 76 PRO A O 1
ATOM 608 N N . SER A 1 77 ? -1.205 -11.153 22.405 1.00 56.25 77 SER A N 1
ATOM 609 C CA . SER A 1 77 ? 0.079 -11.062 23.084 1.00 56.25 77 SER A CA 1
ATOM 610 C C . SER A 1 77 ? 0.934 -12.217 22.558 1.00 56.25 77 SER A C 1
ATOM 612 O O . SER A 1 77 ? 0.485 -13.367 22.524 1.00 56.25 77 SER A O 1
ATOM 614 N N . CYS A 1 78 ? 2.155 -11.913 22.121 1.00 55.84 78 CYS A N 1
ATOM 615 C CA . CYS A 1 78 ? 3.071 -12.849 21.455 1.00 55.84 78 CYS A CA 1
ATOM 616 C C . CYS A 1 78 ? 3.516 -14.021 22.348 1.00 55.84 78 CYS A C 1
ATOM 618 O O . CYS A 1 78 ? 4.322 -14.850 21.948 1.00 55.84 78 CYS A O 1
ATOM 620 N N . PHE A 1 79 ? 2.945 -14.106 23.550 1.00 51.81 79 PHE A N 1
ATOM 621 C CA . PHE A 1 79 ? 3.068 -15.184 24.517 1.00 51.81 79 PHE A CA 1
ATOM 622 C C . PHE A 1 79 ? 1.950 -16.237 24.410 1.00 51.81 79 PHE A C 1
ATOM 624 O O . PHE A 1 79 ? 1.852 -17.104 25.274 1.00 51.81 79 PHE A O 1
ATOM 631 N N . THR A 1 80 ? 1.101 -16.186 23.376 1.00 45.81 80 THR A N 1
ATOM 632 C CA . THR A 1 80 ? 0.083 -17.218 23.114 1.00 45.81 80 THR A CA 1
ATOM 633 C C . THR A 1 80 ? 0.288 -17.844 21.727 1.00 45.81 80 THR A C 1
ATOM 635 O O . THR A 1 80 ? 0.309 -17.114 20.736 1.00 45.81 80 THR A O 1
ATOM 638 N N . PRO A 1 81 ? 0.498 -19.172 21.626 1.00 38.38 81 PRO A N 1
ATOM 639 C CA . PRO A 1 81 ? 0.832 -19.826 20.362 1.00 38.38 81 PRO A CA 1
ATOM 640 C C . PRO A 1 81 ? -0.401 -19.936 19.444 1.00 38.38 81 PRO A C 1
ATOM 642 O O . PRO A 1 81 ? -1.424 -20.467 19.879 1.00 38.38 81 PRO A O 1
ATOM 645 N N . PRO A 1 82 ? -0.335 -19.482 18.178 1.00 46.50 82 PRO A N 1
ATOM 646 C CA . PRO A 1 82 ? -1.429 -19.665 17.229 1.00 46.50 82 PRO A CA 1
ATOM 647 C C . PRO A 1 82 ? -1.412 -21.053 16.569 1.00 46.50 82 PRO A C 1
ATOM 649 O O . PRO A 1 82 ? -0.362 -21.600 16.223 1.00 46.50 82 PRO A O 1
ATOM 652 N N . THR A 1 83 ? -2.610 -21.608 16.386 1.00 39.00 83 THR A N 1
ATOM 653 C CA . THR A 1 83 ? -2.890 -22.846 15.648 1.00 39.00 83 THR A CA 1
ATOM 654 C C . THR A 1 83 ? -2.792 -22.603 14.138 1.00 39.00 83 THR A C 1
ATOM 656 O O . THR A 1 83 ? -3.257 -21.590 13.621 1.00 39.00 83 THR A O 1
ATOM 659 N N . THR A 1 84 ? -2.160 -23.544 13.445 1.00 37.44 84 THR A N 1
ATOM 660 C CA . THR A 1 84 ? -1.784 -23.542 12.028 1.00 37.44 84 THR A CA 1
ATOM 661 C C . THR A 1 84 ? -2.974 -23.498 11.061 1.00 37.44 84 THR A C 1
ATOM 663 O O . THR A 1 84 ? -3.867 -24.340 11.129 1.00 37.44 84 THR A O 1
ATOM 666 N N . LEU A 1 85 ? -2.943 -22.585 10.081 1.00 35.50 85 LEU A N 1
ATOM 667 C CA . LEU A 1 85 ? -3.775 -22.652 8.873 1.00 35.50 85 LEU A CA 1
ATOM 668 C C . LEU A 1 85 ? -2.911 -22.429 7.626 1.00 35.50 85 LEU A C 1
ATOM 670 O O . LEU A 1 85 ? -2.305 -21.378 7.436 1.00 35.50 85 LEU A O 1
ATOM 674 N N . PHE A 1 86 ? -2.850 -23.469 6.799 1.00 31.05 86 PHE A N 1
ATOM 675 C CA . PHE A 1 86 ? -2.127 -23.528 5.535 1.00 31.05 86 PHE A CA 1
ATOM 676 C C . PHE A 1 86 ? -2.809 -22.667 4.462 1.00 31.05 86 PHE A C 1
ATOM 678 O O . PHE A 1 86 ? -3.999 -22.838 4.197 1.00 31.05 86 PHE A O 1
ATOM 685 N N . ALA A 1 87 ? -2.043 -21.806 3.789 1.00 28.97 87 ALA A N 1
ATOM 686 C CA . ALA A 1 87 ? -2.463 -21.129 2.565 1.00 28.97 87 ALA A CA 1
ATOM 687 C C . ALA A 1 87 ? -1.919 -21.881 1.336 1.00 28.97 87 ALA A C 1
ATOM 689 O O . ALA A 1 87 ? -0.738 -22.218 1.268 1.00 28.97 87 ALA A O 1
ATOM 690 N N . LYS A 1 88 ? -2.808 -22.173 0.381 1.00 27.50 88 LYS A N 1
ATOM 691 C CA . LYS A 1 88 ? -2.521 -22.837 -0.900 1.00 27.50 88 LYS A CA 1
ATOM 692 C C . LYS A 1 88 ? -2.014 -21.819 -1.927 1.00 27.50 88 LYS A C 1
ATOM 694 O O . LYS A 1 88 ? -2.571 -20.733 -2.047 1.00 27.50 88 LYS A O 1
ATOM 699 N N . GLU A 1 89 ? -1.010 -22.213 -2.701 1.00 28.70 89 GLU A N 1
ATOM 700 C CA . GLU A 1 89 ? -0.387 -21.411 -3.758 1.00 28.70 89 GLU A CA 1
ATOM 701 C C . GLU A 1 89 ? -1.131 -21.565 -5.101 1.00 28.70 89 GLU A C 1
ATOM 703 O O . GLU A 1 89 ? -1.508 -22.674 -5.488 1.00 28.70 89 GLU A O 1
ATOM 708 N N . VAL A 1 90 ? -1.337 -20.459 -5.826 1.00 26.48 90 VAL A N 1
ATOM 709 C CA . VAL A 1 90 ? -1.957 -20.429 -7.164 1.00 26.48 90 VAL A CA 1
ATOM 710 C C . VAL A 1 90 ? -0.916 -19.997 -8.198 1.00 26.48 90 VAL A C 1
ATOM 712 O O . VAL A 1 90 ? -0.303 -18.938 -8.080 1.00 26.48 90 VAL A O 1
ATOM 715 N N . LYS A 1 91 ? -0.739 -20.826 -9.232 1.00 26.80 91 LYS A N 1
ATOM 716 C CA . LYS A 1 91 ? 0.094 -20.568 -10.417 1.00 26.80 91 LYS A CA 1
ATOM 717 C C . LYS A 1 91 ? -0.624 -19.613 -11.374 1.00 26.80 91 LYS A C 1
ATOM 719 O O . LYS A 1 91 ? -1.794 -19.833 -11.673 1.00 26.80 91 LYS A O 1
ATOM 724 N N . LEU A 1 92 ? 0.095 -18.633 -11.926 1.00 26.88 92 LEU A N 1
ATOM 725 C CA . LEU A 1 92 ? -0.409 -17.779 -13.004 1.00 26.88 92 LEU A CA 1
ATOM 726 C C . LEU A 1 92 ? 0.482 -17.887 -14.248 1.00 26.88 92 LEU A C 1
ATOM 728 O O . LEU A 1 92 ? 1.695 -17.692 -14.183 1.00 26.88 92 LEU A O 1
ATOM 732 N N . SER A 1 93 ? -0.153 -18.223 -15.368 1.00 23.75 93 SER A N 1
ATOM 733 C CA . SER A 1 93 ? 0.401 -18.256 -16.721 1.00 23.75 93 SER A CA 1
ATOM 734 C C . SER A 1 93 ? 0.325 -16.884 -17.400 1.00 23.75 93 SER A C 1
ATOM 736 O O . SER A 1 93 ? -0.557 -16.075 -17.120 1.00 23.75 93 SER A O 1
ATOM 738 N N . SER A 1 94 ? 1.275 -16.654 -18.302 1.00 27.73 94 SER A N 1
ATOM 739 C CA . SER A 1 94 ? 1.532 -15.451 -19.099 1.00 27.73 94 SER A CA 1
ATOM 740 C C . SER A 1 94 ? 0.500 -15.181 -20.205 1.00 27.73 94 SER A C 1
ATOM 742 O O . SER A 1 94 ? -0.120 -16.122 -20.688 1.00 27.73 94 SER A O 1
ATOM 744 N N . VAL A 1 95 ? 0.384 -13.907 -20.633 1.00 27.12 95 VAL A N 1
ATOM 745 C CA . VAL A 1 95 ? 0.393 -13.409 -22.040 1.00 27.12 95 VAL A CA 1
ATOM 746 C C . VAL A 1 95 ? 0.161 -11.873 -22.090 1.00 27.12 95 VAL A C 1
ATOM 748 O O . VAL A 1 95 ? -0.813 -11.370 -21.548 1.00 27.12 95 VAL A O 1
ATOM 751 N N . GLY A 1 96 ? 1.070 -11.150 -22.770 1.00 23.50 96 GLY A N 1
ATOM 752 C CA . GLY A 1 96 ? 0.775 -10.257 -23.915 1.00 23.50 96 GLY A CA 1
ATOM 753 C C . GLY A 1 96 ? 0.269 -8.801 -23.777 1.00 23.50 96 GLY A C 1
ATOM 754 O O . GLY A 1 96 ? -0.922 -8.570 -23.635 1.00 23.50 96 GLY A O 1
ATOM 755 N N . VAL A 1 97 ? 1.171 -7.859 -24.123 1.00 26.86 97 VAL A N 1
ATOM 756 C CA . VAL A 1 97 ? 0.990 -6.582 -24.885 1.00 26.86 97 VAL A CA 1
ATOM 757 C C . VAL A 1 97 ? 0.689 -5.250 -24.135 1.00 26.86 97 VAL A C 1
ATOM 759 O O . VAL A 1 97 ? 0.098 -5.183 -23.059 1.00 26.86 97 VAL A O 1
ATOM 762 N N . LEU A 1 98 ? 1.206 -4.169 -24.736 1.00 34.19 98 LEU A N 1
ATOM 763 C CA . LEU A 1 98 ? 1.842 -2.909 -24.290 1.00 34.19 98 LEU A CA 1
ATOM 764 C C . LEU A 1 98 ? 1.236 -1.695 -25.074 1.00 34.19 98 LEU A C 1
ATOM 766 O O . LEU A 1 98 ? 0.540 -1.963 -26.049 1.00 34.19 98 LEU A O 1
ATOM 770 N N . PRO A 1 99 ? 1.617 -0.403 -24.897 1.00 50.44 99 PRO A N 1
ATOM 771 C CA . PRO A 1 99 ? 1.633 0.511 -23.741 1.00 50.44 99 PRO A CA 1
ATOM 772 C C . PRO A 1 99 ? 0.716 1.754 -23.926 1.00 50.44 99 PRO A C 1
ATOM 774 O O . PRO A 1 99 ? 0.364 2.133 -25.042 1.00 50.44 99 PRO A O 1
ATOM 777 N N . LYS A 1 100 ? 0.476 2.486 -22.829 1.00 36.38 100 LYS A N 1
ATOM 778 C CA . LYS A 1 100 ? 0.821 3.913 -22.622 1.00 36.38 100 LYS A CA 1
ATOM 779 C C . LYS A 1 100 ? 0.411 4.248 -21.184 1.00 36.38 100 LYS A C 1
ATOM 781 O O . LYS A 1 100 ? -0.744 4.063 -20.838 1.00 36.38 100 LYS A O 1
ATOM 786 N N . ASP A 1 101 ? 1.377 4.696 -20.387 1.00 47.31 101 ASP A N 1
ATOM 787 C CA . ASP A 1 101 ? 1.340 4.917 -18.931 1.00 47.31 101 ASP A CA 1
ATOM 788 C C . ASP A 1 101 ? 1.798 3.718 -18.077 1.00 47.31 101 ASP A C 1
ATOM 790 O O . ASP A 1 101 ? 1.466 2.559 -18.309 1.00 47.31 101 ASP A O 1
ATOM 794 N N . PHE A 1 102 ? 2.686 4.006 -17.123 1.00 51.16 102 PHE A N 1
ATOM 795 C CA . PHE A 1 102 ? 3.284 3.024 -16.224 1.00 51.16 102 PHE A CA 1
ATOM 796 C C . PHE A 1 102 ? 2.251 2.546 -15.203 1.00 51.16 102 PHE A C 1
ATOM 798 O O . PHE A 1 102 ? 1.607 3.352 -14.529 1.00 51.16 102 PHE A O 1
ATOM 805 N N . HIS A 1 103 ? 2.152 1.229 -15.041 1.00 61.03 103 HIS A N 1
ATOM 806 C CA . HIS A 1 103 ? 1.290 0.608 -14.047 1.00 61.03 103 HIS A CA 1
ATOM 807 C C . HIS A 1 103 ? 2.106 -0.386 -13.217 1.00 61.03 103 HIS A C 1
ATOM 809 O O . HIS A 1 103 ? 2.371 -1.483 -13.718 1.00 61.03 103 HIS A O 1
ATOM 815 N N . PRO A 1 104 ? 2.453 -0.055 -11.955 1.00 56.47 104 PRO A N 1
ATOM 816 C CA . PRO A 1 104 ? 3.171 -0.971 -11.069 1.00 56.47 104 PRO A CA 1
ATOM 817 C C . PRO A 1 104 ? 2.541 -2.372 -11.006 1.00 56.47 104 PRO A C 1
ATOM 819 O O . PRO A 1 104 ? 3.277 -3.357 -11.067 1.00 56.47 104 PRO A O 1
ATOM 822 N N . PRO A 1 105 ? 1.198 -2.518 -10.968 1.00 59.69 105 PRO A N 1
ATOM 823 C CA . PRO A 1 105 ? 0.598 -3.846 -10.945 1.00 59.69 105 PRO A CA 1
ATOM 824 C C . PRO A 1 105 ? 0.929 -4.674 -12.201 1.00 59.69 105 PRO A C 1
ATOM 826 O O . PRO A 1 105 ? 1.258 -5.854 -12.093 1.00 59.69 105 PRO A O 1
ATOM 829 N N . LYS A 1 106 ? 0.966 -4.052 -13.389 1.00 59.16 106 LYS A N 1
ATOM 830 C CA . LYS A 1 106 ? 1.169 -4.766 -14.664 1.00 59.16 106 LYS A CA 1
ATOM 831 C C . LYS A 1 106 ? 2.589 -5.314 -14.761 1.00 59.16 106 LYS A C 1
ATOM 833 O O . LYS A 1 106 ? 2.799 -6.452 -15.171 1.00 59.16 106 LYS A O 1
ATOM 838 N N . THR A 1 107 ? 3.566 -4.520 -14.329 1.00 59.56 107 THR A N 1
ATOM 839 C CA . THR A 1 107 ? 4.982 -4.914 -14.305 1.00 59.56 107 THR A CA 1
ATOM 840 C C . THR A 1 107 ? 5.258 -6.043 -13.318 1.00 59.56 107 THR A C 1
ATOM 842 O O . THR A 1 107 ? 6.146 -6.859 -13.546 1.00 59.56 107 THR A O 1
ATOM 845 N N . LEU A 1 108 ? 4.451 -6.141 -12.261 1.00 71.56 108 LEU A N 1
ATOM 846 C CA . LEU A 1 108 ? 4.537 -7.183 -11.237 1.00 71.56 108 LEU A CA 1
ATOM 847 C C . LEU A 1 108 ? 3.743 -8.454 -11.595 1.00 71.56 108 LEU A C 1
ATOM 849 O O . LEU A 1 108 ? 3.608 -9.348 -10.763 1.00 71.56 108 LEU A O 1
ATOM 853 N N . GLY A 1 109 ? 3.229 -8.553 -12.827 1.00 71.69 109 GLY A N 1
ATOM 854 C CA . GLY A 1 109 ? 2.489 -9.725 -13.304 1.00 71.69 109 GLY A CA 1
ATOM 855 C C . GLY A 1 109 ? 1.047 -9.805 -12.801 1.00 71.69 109 GLY A C 1
ATOM 856 O O . GLY A 1 109 ? 0.476 -10.892 -12.766 1.00 71.69 109 GLY A O 1
ATOM 857 N N . ILE A 1 110 ? 0.455 -8.680 -12.393 1.00 79.19 110 ILE A N 1
ATOM 858 C CA . ILE A 1 110 ? -0.950 -8.623 -11.991 1.00 79.19 110 ILE A CA 1
ATOM 859 C C . ILE A 1 110 ? -1.829 -8.568 -13.246 1.00 79.19 110 ILE A C 1
ATOM 861 O O . ILE A 1 110 ? -1.573 -7.794 -14.170 1.00 79.19 110 ILE A O 1
ATOM 865 N N . ASN A 1 111 ? -2.853 -9.421 -13.278 1.00 83.69 111 ASN A N 1
ATOM 866 C CA . ASN A 1 111 ? -3.784 -9.530 -14.397 1.00 83.69 111 ASN A CA 1
ATOM 867 C C . ASN A 1 111 ? -4.621 -8.245 -14.540 1.00 83.69 111 ASN A C 1
ATOM 869 O O . ASN A 1 111 ? -5.066 -7.683 -13.543 1.00 83.69 111 ASN A O 1
ATOM 873 N N . HIS A 1 112 ? -4.858 -7.817 -15.7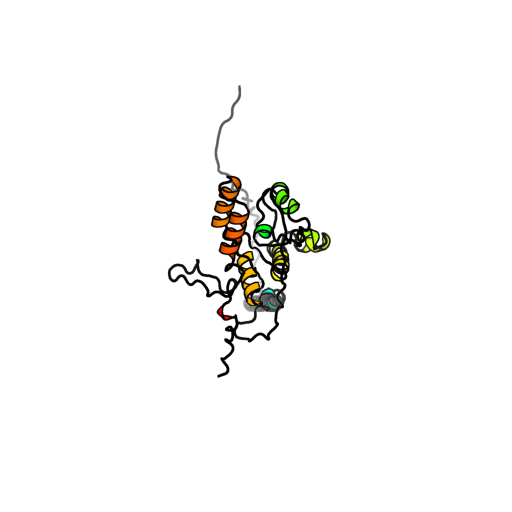80 1.00 83.38 112 HIS A N 1
ATOM 874 C CA . HIS A 1 112 ? -5.731 -6.699 -16.144 1.00 83.38 112 HIS A CA 1
ATOM 875 C C . HIS A 1 112 ? -7.128 -6.786 -15.506 1.00 83.38 112 HIS A C 1
ATOM 877 O O . HIS A 1 112 ? -7.659 -5.780 -15.041 1.00 83.38 112 HIS A O 1
ATOM 883 N N . ASP A 1 113 ? -7.707 -7.986 -15.430 1.00 87.44 113 ASP A N 1
ATOM 884 C CA . ASP A 1 113 ? -9.082 -8.174 -14.953 1.00 87.44 113 ASP A CA 1
ATOM 885 C C . ASP A 1 113 ? -9.200 -8.210 -13.422 1.00 87.44 113 ASP A C 1
ATOM 887 O O . ASP A 1 113 ? -10.301 -8.359 -12.883 1.00 87.44 113 ASP A O 1
ATOM 891 N N . VAL A 1 114 ? -8.085 -8.053 -12.698 1.00 89.44 114 VAL A N 1
ATOM 892 C CA . VAL A 1 114 ? -8.088 -8.030 -11.234 1.00 89.44 114 VAL A CA 1
ATOM 893 C C . VAL A 1 114 ? -8.961 -6.889 -10.709 1.00 89.44 114 VAL A C 1
ATOM 895 O O . VAL A 1 114 ? -8.988 -5.784 -11.257 1.00 89.44 114 VAL A O 1
ATOM 898 N N . GLN A 1 115 ? -9.642 -7.131 -9.593 1.00 92.44 115 GLN A N 1
ATOM 899 C CA . GLN A 1 115 ? -10.314 -6.067 -8.865 1.00 92.44 115 GLN A CA 1
ATOM 900 C C . GLN A 1 115 ? -9.291 -5.272 -8.048 1.00 92.44 115 GLN A C 1
ATOM 902 O O . GLN A 1 115 ? -8.588 -5.829 -7.207 1.00 92.44 115 GLN A O 1
ATOM 907 N N . ILE A 1 116 ? -9.220 -3.960 -8.278 1.00 93.31 116 ILE A N 1
ATOM 908 C CA . ILE A 1 116 ? -8.333 -3.065 -7.529 1.00 93.31 116 ILE A CA 1
ATOM 909 C C . ILE A 1 116 ? -9.173 -2.189 -6.611 1.00 93.31 116 ILE A C 1
ATOM 911 O O . ILE A 1 116 ? -9.913 -1.314 -7.064 1.00 93.31 116 ILE A O 1
ATOM 915 N N . TYR A 1 117 ? -9.011 -2.391 -5.307 1.00 95.06 117 TYR A N 1
ATOM 916 C CA . TYR A 1 117 ? -9.532 -1.480 -4.298 1.00 95.06 117 TYR A CA 1
ATOM 917 C C . TYR A 1 117 ? -8.540 -0.344 -4.028 1.00 95.06 117 TYR A C 1
ATOM 919 O O . TYR A 1 117 ? -7.372 -0.590 -3.724 1.00 95.06 117 TYR A O 1
ATOM 927 N N . ILE A 1 118 ? -9.000 0.905 -4.106 1.00 94.19 118 ILE A N 1
ATOM 928 C CA . ILE A 1 118 ? -8.169 2.076 -3.816 1.00 94.19 118 ILE A CA 1
ATOM 929 C C . ILE A 1 118 ? -8.424 2.551 -2.383 1.00 94.19 118 ILE A C 1
ATOM 931 O O . ILE A 1 118 ? -9.380 3.279 -2.107 1.00 94.19 118 ILE A O 1
ATOM 935 N N . ALA A 1 119 ? -7.512 2.176 -1.490 1.00 93.38 119 ALA A N 1
ATOM 936 C CA . ALA A 1 119 ? -7.460 2.614 -0.099 1.00 93.38 119 ALA A CA 1
ATOM 937 C C . ALA A 1 119 ? -6.883 4.039 0.018 1.00 93.38 119 ALA A C 1
ATOM 939 O O . ALA A 1 119 ? -5.729 4.233 0.406 1.00 93.38 119 ALA A O 1
ATOM 940 N N . ALA A 1 120 ? -7.661 5.049 -0.371 1.00 90.50 120 ALA A N 1
ATOM 941 C CA . ALA A 1 120 ? -7.245 6.448 -0.297 1.00 90.50 120 ALA A CA 1
ATOM 942 C C . ALA A 1 120 ? -8.408 7.382 0.058 1.00 90.50 120 ALA A C 1
ATOM 944 O O . ALA A 1 120 ? -9.585 7.055 -0.125 1.00 90.50 120 ALA A O 1
ATOM 945 N N . GLY A 1 121 ? -8.062 8.571 0.554 1.00 86.94 121 GLY A N 1
ATOM 946 C CA . GLY A 1 121 ? -8.971 9.716 0.565 1.00 86.94 121 GLY A CA 1
ATOM 947 C C . GLY A 1 121 ? -9.097 10.332 -0.830 1.00 86.94 121 GLY A C 1
ATOM 948 O O . GLY A 1 121 ? -8.961 9.651 -1.849 1.00 86.94 121 GLY A O 1
ATOM 949 N N . GLU A 1 122 ? -9.317 11.642 -0.886 1.00 86.44 122 GLU A N 1
ATOM 950 C CA . GLU A 1 122 ? -9.288 12.363 -2.156 1.00 86.44 122 GLU A CA 1
ATOM 951 C C . GLU A 1 122 ? -7.902 12.284 -2.802 1.00 86.44 122 GLU A C 1
ATOM 953 O O . GLU A 1 122 ? -6.881 12.628 -2.203 1.00 86.44 122 GLU A O 1
ATOM 958 N N . ILE A 1 123 ? -7.869 11.790 -4.039 1.00 87.56 123 ILE A N 1
ATOM 959 C CA . ILE A 1 123 ? -6.629 11.591 -4.783 1.00 87.56 123 ILE A CA 1
ATOM 960 C C . ILE A 1 123 ? -6.280 12.911 -5.451 1.00 87.56 123 ILE A C 1
ATOM 962 O O . ILE A 1 123 ? -7.099 13.499 -6.158 1.00 87.56 123 ILE A O 1
ATOM 966 N N . TYR A 1 124 ? -5.046 13.373 -5.260 1.00 85.12 124 TYR A N 1
ATOM 967 C CA . TYR A 1 124 ? -4.584 14.606 -5.882 1.00 85.12 124 TYR A CA 1
ATOM 968 C C . TYR A 1 124 ? -4.741 14.554 -7.409 1.00 85.12 124 TYR A C 1
ATOM 970 O O . TYR A 1 124 ? -4.303 13.613 -8.067 1.00 85.12 124 TYR A O 1
ATOM 978 N N . GLY A 1 125 ? -5.380 15.577 -7.980 1.00 87.88 125 GLY A N 1
ATOM 979 C CA . GLY A 1 125 ? -5.705 15.627 -9.407 1.00 87.88 125 GLY A CA 1
ATOM 980 C C . GLY A 1 125 ? -6.819 14.669 -9.855 1.00 87.88 125 GLY A C 1
ATOM 981 O O . GLY A 1 125 ? -7.083 14.593 -11.054 1.00 87.88 125 GLY A O 1
ATOM 982 N N . GLY A 1 126 ? -7.471 13.971 -8.921 1.00 90.31 126 GLY A N 1
ATOM 983 C CA . GLY A 1 126 ? -8.718 13.233 -9.110 1.00 90.31 126 GLY A CA 1
ATOM 984 C C . GLY A 1 126 ? -8.730 12.309 -10.327 1.00 90.31 126 GLY A C 1
ATOM 985 O O . GLY A 1 126 ? -7.780 11.567 -10.586 1.00 90.31 126 GLY A O 1
ATOM 986 N N . SER A 1 127 ? -9.814 12.385 -11.101 1.00 89.00 127 SER A N 1
ATOM 987 C CA . SER A 1 127 ? -10.035 11.568 -12.299 1.00 89.00 127 SER A CA 1
ATOM 988 C C . SER A 1 127 ? -8.915 11.696 -13.331 1.00 89.00 127 SER A C 1
ATOM 990 O O . SER A 1 127 ? -8.532 10.694 -13.926 1.00 89.00 127 SER A O 1
ATOM 992 N N . ARG A 1 128 ? -8.322 12.886 -13.500 1.00 90.06 128 ARG A N 1
ATOM 993 C CA . ARG A 1 128 ? -7.234 13.109 -14.464 1.00 90.06 128 ARG A CA 1
ATOM 994 C C . ARG A 1 128 ? -6.017 12.236 -14.166 1.00 90.06 128 ARG A C 1
ATOM 996 O O . ARG A 1 128 ? -5.450 11.669 -15.091 1.00 90.06 128 ARG A O 1
ATOM 1003 N N . ARG A 1 129 ? -5.602 12.128 -12.897 1.00 86.44 129 ARG A N 1
ATOM 1004 C CA . ARG A 1 129 ? -4.453 11.279 -12.515 1.00 86.44 129 ARG A CA 1
ATOM 1005 C C . ARG A 1 129 ? -4.806 9.799 -12.422 1.00 86.44 129 ARG A C 1
ATOM 1007 O O . ARG A 1 129 ? -3.916 8.961 -12.501 1.00 86.44 129 ARG A O 1
ATOM 1014 N N . MET A 1 130 ? -6.089 9.486 -12.280 1.00 87.94 130 MET A N 1
ATOM 1015 C CA . MET A 1 130 ? -6.588 8.114 -12.236 1.00 87.94 130 MET A CA 1
ATOM 1016 C C . MET A 1 130 ? -6.913 7.537 -13.615 1.00 87.94 130 MET A C 1
ATOM 1018 O O . MET A 1 130 ? -7.040 6.322 -13.724 1.00 87.94 130 MET A O 1
ATOM 1022 N N . ALA A 1 131 ? -7.021 8.372 -14.652 1.00 89.25 131 ALA A N 1
ATOM 1023 C CA . ALA A 1 131 ? -7.447 7.974 -15.993 1.00 89.25 131 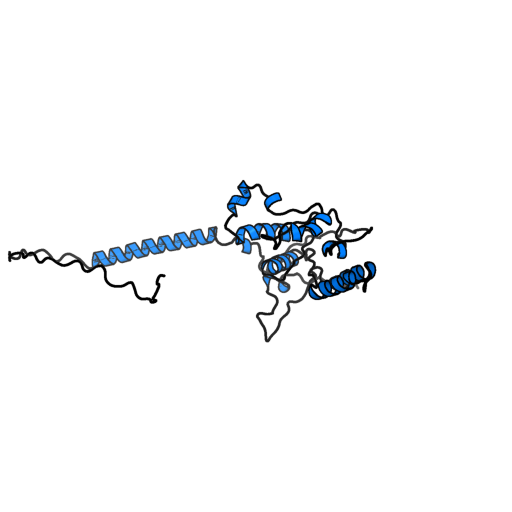ALA A CA 1
ATOM 1024 C C . ALA A 1 131 ? -6.609 6.821 -16.553 1.00 89.25 131 ALA A C 1
ATOM 1026 O O . ALA A 1 131 ? -7.162 5.811 -16.977 1.00 89.25 131 ALA A O 1
ATOM 1027 N N . SER A 1 132 ? -5.285 6.932 -16.470 1.00 87.19 132 SER A N 1
ATOM 1028 C CA . SER A 1 132 ? -4.370 5.889 -16.925 1.00 87.19 132 SER A CA 1
ATOM 1029 C C . SER A 1 132 ? -4.588 4.576 -16.171 1.00 87.19 132 SER A C 1
ATOM 1031 O O . SER A 1 132 ? -4.669 3.514 -16.778 1.00 87.19 132 SER A O 1
ATOM 1033 N N . LEU A 1 133 ? -4.713 4.631 -14.838 1.00 87.00 133 LEU A N 1
ATOM 1034 C CA . LEU A 1 133 ? -4.934 3.426 -14.033 1.00 87.00 133 LEU A CA 1
ATOM 1035 C C . LEU A 1 133 ? -6.288 2.781 -14.350 1.00 87.00 133 LEU A C 1
ATOM 1037 O O . LEU A 1 133 ? -6.360 1.563 -14.447 1.00 87.00 133 LEU A O 1
ATOM 1041 N N . ALA A 1 134 ? -7.332 3.588 -14.541 1.00 89.69 134 ALA A N 1
ATOM 1042 C CA . ALA A 1 134 ? -8.666 3.117 -14.902 1.00 89.69 134 ALA A CA 1
ATOM 1043 C C . ALA A 1 134 ? -8.724 2.514 -16.309 1.00 89.69 134 ALA A C 1
ATOM 1045 O O . ALA A 1 134 ? -9.467 1.565 -16.533 1.00 89.69 134 ALA A O 1
ATOM 1046 N N . ALA A 1 135 ? -7.922 3.032 -17.242 1.00 90.06 135 ALA A N 1
ATOM 1047 C CA . ALA A 1 135 ? -7.788 2.458 -18.575 1.00 90.06 135 ALA A CA 1
ATOM 1048 C C . ALA A 1 135 ? -7.078 1.096 -18.548 1.00 90.06 135 ALA A C 1
ATOM 1050 O O . ALA A 1 135 ? -7.422 0.216 -19.329 1.00 90.06 135 ALA A O 1
ATOM 1051 N N . ALA A 1 136 ? -6.101 0.915 -17.654 1.00 86.06 136 ALA A N 1
ATOM 1052 C CA . ALA A 1 136 ? -5.351 -0.333 -17.528 1.00 86.06 136 ALA A CA 1
ATOM 1053 C C . ALA A 1 136 ? -6.002 -1.384 -16.619 1.00 86.06 136 ALA A C 1
ATOM 1055 O O . ALA A 1 136 ? -5.621 -2.548 -16.696 1.00 86.06 136 ALA A O 1
ATOM 1056 N N . TYR A 1 137 ? -6.924 -0.979 -15.742 1.00 88.44 137 TYR A N 1
ATOM 1057 C CA . TYR A 1 137 ? -7.647 -1.857 -14.824 1.00 88.44 137 TYR A CA 1
ATOM 1058 C C . TYR A 1 137 ? -9.112 -1.418 -14.755 1.00 88.44 137 TYR A C 1
ATOM 1060 O O . TYR A 1 137 ? -9.432 -0.467 -14.038 1.00 88.44 137 TYR A O 1
ATOM 1068 N N . PRO A 1 138 ? -10.027 -2.094 -15.468 1.00 89.56 138 PRO A N 1
ATOM 1069 C CA . PRO A 1 138 ? -11.425 -1.673 -15.541 1.00 89.56 138 PRO A CA 1
ATOM 1070 C C . PRO A 1 138 ? -12.172 -1.867 -14.212 1.00 89.56 138 PRO A C 1
ATOM 1072 O O . PRO A 1 138 ? -13.139 -1.162 -13.924 1.00 89.56 138 PRO A O 1
ATOM 1075 N N . ASN A 1 139 ? -11.711 -2.791 -13.364 1.00 92.31 139 ASN A N 1
ATOM 1076 C CA . ASN A 1 139 ? -12.370 -3.175 -12.117 1.00 92.31 139 ASN A CA 1
ATOM 1077 C C . ASN A 1 139 ? -11.869 -2.369 -10.905 1.00 92.31 139 ASN A C 1
ATOM 1079 O O . ASN A 1 139 ? -11.550 -2.934 -9.856 1.00 92.31 139 ASN A O 1
ATOM 1083 N N . LEU A 1 140 ? -11.815 -1.038 -11.030 1.00 91.88 140 LEU A N 1
ATOM 1084 C CA . LEU A 1 140 ? -11.502 -0.159 -9.900 1.00 91.88 140 LEU A CA 1
ATOM 1085 C C . LEU A 1 140 ? -12.704 -0.009 -8.959 1.00 91.88 140 LEU A C 1
ATOM 1087 O O . LEU A 1 140 ? -13.847 0.229 -9.372 1.00 91.88 140 LEU A O 1
ATOM 1091 N N . VAL A 1 141 ? -12.428 -0.129 -7.664 1.00 93.06 141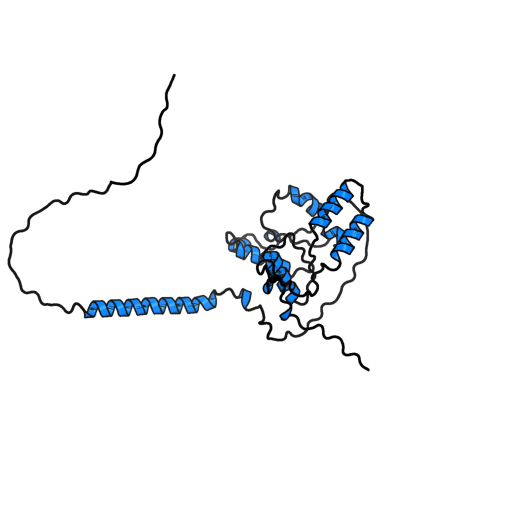 VAL A N 1
ATOM 1092 C CA . VAL A 1 141 ? -13.406 -0.036 -6.582 1.00 93.06 141 VAL A CA 1
ATOM 1093 C C . VAL A 1 141 ? -12.882 0.914 -5.507 1.00 93.06 141 VAL A C 1
ATOM 1095 O O . VAL A 1 141 ? -11.689 0.961 -5.212 1.00 93.06 141 VAL A O 1
ATOM 1098 N N . ARG A 1 142 ? -13.789 1.693 -4.921 1.00 91.69 142 ARG A N 1
ATOM 1099 C CA . ARG A 1 142 ? -13.535 2.559 -3.764 1.00 91.69 142 ARG A CA 1
ATOM 1100 C C . ARG A 1 142 ? -14.592 2.283 -2.698 1.00 91.69 142 ARG A C 1
ATOM 1102 O O . ARG A 1 142 ? -15.602 1.645 -2.998 1.00 91.69 142 ARG A O 1
ATOM 1109 N N . LYS A 1 143 ? -14.391 2.775 -1.476 1.00 90.25 143 LYS A N 1
ATOM 1110 C CA . LYS A 1 143 ? -15.344 2.591 -0.366 1.00 90.25 143 LYS A CA 1
ATOM 1111 C C . LYS A 1 143 ? -16.758 3.081 -0.700 1.00 90.25 143 LYS A C 1
ATOM 1113 O O . LYS A 1 143 ? -17.721 2.434 -0.311 1.00 90.25 143 LYS A O 1
ATOM 1118 N N . GLU A 1 144 ? -16.887 4.127 -1.519 1.00 89.50 144 GLU A N 1
ATOM 1119 C CA . GLU A 1 144 ? -18.174 4.669 -1.984 1.00 89.50 144 GLU A CA 1
ATOM 1120 C C . GLU A 1 144 ? -18.939 3.705 -2.907 1.00 89.50 144 GLU A C 1
ATOM 1122 O O . GLU A 1 144 ? -20.136 3.870 -3.117 1.00 89.50 144 GLU A O 1
ATOM 1127 N N . LYS A 1 145 ? -18.251 2.707 -3.478 1.00 88.19 145 LYS A N 1
ATOM 1128 C CA . LYS A 1 145 ? -18.848 1.632 -4.284 1.00 88.19 145 LYS A CA 1
ATOM 1129 C C . LYS A 1 145 ? -19.135 0.375 -3.453 1.00 88.19 145 LYS A C 1
ATOM 1131 O O . LYS A 1 145 ? -19.930 -0.451 -3.888 1.00 88.19 145 LYS A O 1
ATOM 1136 N N . LEU A 1 146 ? -18.484 0.216 -2.295 1.00 86.25 146 LEU A N 1
ATOM 1137 C CA . LEU A 1 146 ? -18.685 -0.925 -1.394 1.00 86.25 146 LEU A CA 1
ATOM 1138 C C . LEU A 1 146 ? -19.872 -0.728 -0.448 1.00 86.25 146 LEU A C 1
ATOM 1140 O O . LEU A 1 146 ? -20.578 -1.688 -0.164 1.00 86.25 146 LEU A O 1
ATOM 1144 N N . LEU A 1 147 ? -20.067 0.497 0.044 1.00 88.25 147 LEU A N 1
ATOM 1145 C CA . LEU A 1 147 ? -21.094 0.834 1.029 1.00 88.25 147 LEU A CA 1
ATOM 1146 C C . LEU A 1 147 ? -22.168 1.726 0.418 1.00 88.25 147 LEU A C 1
ATOM 1148 O O . LEU A 1 147 ? -21.879 2.569 -0.435 1.00 88.25 147 LEU A O 1
ATOM 1152 N N . GLN A 1 148 ? -23.405 1.593 0.896 1.00 90.19 148 GLN A N 1
ATOM 1153 C CA . GLN A 1 148 ? -24.458 2.531 0.523 1.00 90.19 148 GLN A CA 1
ATOM 1154 C C . GLN A 1 148 ? -24.164 3.928 1.096 1.00 90.19 148 GLN A C 1
ATOM 1156 O O . GLN A 1 148 ? -23.564 4.042 2.169 1.00 90.19 148 GLN A O 1
ATOM 1161 N N . PRO A 1 149 ? -24.635 5.016 0.458 1.00 91.62 149 PRO A N 1
ATOM 1162 C CA . PRO A 1 149 ? -24.445 6.369 0.986 1.00 91.62 149 PRO A CA 1
ATOM 1163 C C . PRO A 1 149 ? -24.963 6.549 2.422 1.00 91.62 149 PRO A C 1
ATOM 1165 O O . PRO A 1 149 ? -24.354 7.276 3.206 1.00 91.62 149 PRO A O 1
ATOM 1168 N N . SER A 1 150 ? -26.053 5.861 2.779 1.00 92.38 150 SER A N 1
ATOM 1169 C CA . SER A 1 150 ? -26.625 5.827 4.132 1.00 92.38 150 SER A CA 1
ATOM 1170 C C . SER A 1 150 ? -25.673 5.207 5.158 1.00 92.38 150 SER A C 1
ATOM 1172 O O . SER A 1 150 ? -25.547 5.724 6.264 1.00 92.38 150 SER A O 1
ATOM 1174 N N . GLU A 1 151 ? -24.970 4.137 4.790 1.00 90.88 151 GLU A N 1
ATOM 1175 C CA . GLU A 1 151 ? -23.983 3.461 5.638 1.00 90.88 151 GLU A CA 1
ATOM 1176 C C . GLU A 1 151 ? -22.692 4.276 5.742 1.00 90.88 151 GLU A C 1
ATOM 1178 O O . GLU A 1 151 ? -22.103 4.404 6.815 1.00 90.88 151 GLU A O 1
ATOM 1183 N N . LEU A 1 152 ? -22.272 4.889 4.633 1.00 89.88 152 LEU A N 1
ATOM 1184 C CA . LEU A 1 152 ? -21.085 5.735 4.596 1.00 89.88 152 LEU A CA 1
ATOM 1185 C C . LEU A 1 152 ? -21.264 7.005 5.445 1.00 89.88 152 LEU A C 1
ATOM 1187 O O . LEU A 1 152 ? -20.287 7.537 5.974 1.00 89.88 152 LEU A O 1
ATOM 1191 N N . MET A 1 153 ? -22.507 7.472 5.616 1.00 91.00 153 MET A N 1
ATOM 1192 C CA . MET A 1 153 ? -22.847 8.652 6.415 1.00 91.00 153 MET A CA 1
ATOM 1193 C C . MET A 1 153 ? -22.407 8.544 7.876 1.00 91.00 153 MET A C 1
ATOM 1195 O O . MET A 1 153 ? -21.985 9.546 8.447 1.00 91.00 153 MET A O 1
ATOM 1199 N N . TYR A 1 154 ? -22.407 7.343 8.462 1.00 90.62 154 TYR A N 1
ATOM 1200 C CA . TYR A 1 154 ? -21.942 7.137 9.839 1.00 90.62 154 TYR A CA 1
ATOM 1201 C C . TYR A 1 154 ? -20.448 7.427 10.026 1.00 90.62 154 TYR A C 1
ATOM 1203 O O . TYR A 1 154 ? -20.014 7.750 11.128 1.00 90.62 154 TYR A O 1
ATOM 1211 N N . PHE A 1 155 ? -19.666 7.341 8.950 1.00 90.38 155 PHE A N 1
ATOM 1212 C CA . PHE A 1 155 ? -18.224 7.579 8.962 1.00 90.38 155 PHE A CA 1
ATOM 1213 C C . PHE A 1 155 ? -17.850 8.988 8.482 1.00 90.38 155 PHE A C 1
ATOM 1215 O O . PHE A 1 155 ? -16.676 9.371 8.536 1.00 90.38 155 PHE A O 1
ATOM 1222 N N . GLN A 1 156 ? -18.820 9.777 8.002 1.00 86.19 156 GLN A N 1
ATOM 1223 C CA . GLN A 1 156 ? -18.574 11.154 7.579 1.00 86.19 156 GLN A CA 1
ATOM 1224 C C . GLN A 1 156 ? -18.059 11.980 8.762 1.00 86.19 156 GLN A C 1
ATOM 1226 O O . GLN A 1 156 ? -18.490 11.807 9.897 1.00 86.19 156 GLN A O 1
ATOM 1231 N N . ASN A 1 157 ? -17.092 12.864 8.506 1.00 88.56 157 ASN A N 1
ATOM 1232 C CA . ASN A 1 157 ? -16.382 13.657 9.522 1.00 88.56 157 ASN A CA 1
ATOM 1233 C C . ASN A 1 157 ? -15.569 12.847 10.554 1.00 88.56 157 ASN A C 1
ATOM 1235 O O . ASN A 1 157 ? -14.922 13.431 11.422 1.00 88.56 157 ASN A O 1
ATOM 1239 N N . HIS A 1 158 ? -15.512 11.520 10.424 1.00 91.62 158 HIS A N 1
ATOM 1240 C CA . HIS A 1 158 ? -14.703 10.636 11.256 1.00 91.62 158 HIS A CA 1
ATOM 1241 C C . HIS A 1 158 ? -13.583 10.008 10.422 1.00 91.62 158 HIS A C 1
ATOM 1243 O O . HIS A 1 158 ? -13.605 8.819 10.109 1.00 91.62 158 HIS A O 1
ATOM 1249 N N . SER A 1 159 ? -12.573 10.810 10.070 1.00 90.06 159 SER A N 1
ATOM 1250 C CA . SER A 1 159 ? -11.475 10.405 9.174 1.00 90.06 159 SER A CA 1
ATOM 1251 C C . SER A 1 159 ? -10.791 9.097 9.591 1.00 90.06 159 SER A C 1
ATOM 1253 O O . SER A 1 159 ? -10.554 8.239 8.744 1.00 90.06 159 SER A O 1
ATOM 1255 N N . SER A 1 160 ? -10.540 8.897 10.888 1.00 91.44 160 SER A N 1
ATOM 1256 C CA . SER A 1 160 ? -9.948 7.655 11.406 1.00 91.44 160 SER A CA 1
ATOM 1257 C C . SER A 1 160 ? -10.857 6.436 11.231 1.00 91.44 160 SER A C 1
ATOM 1259 O O . SER A 1 160 ? -10.362 5.347 10.960 1.00 91.44 160 SER A O 1
ATOM 1261 N N . GLN A 1 161 ? -12.177 6.596 11.365 1.00 93.00 161 GLN A N 1
ATOM 1262 C CA . GLN A 1 161 ? -13.120 5.493 11.155 1.00 93.00 161 GLN A CA 1
ATOM 1263 C C . GLN A 1 161 ? -13.283 5.190 9.661 1.00 93.00 161 GLN A C 1
ATOM 1265 O O . GLN A 1 161 ? -13.303 4.028 9.269 1.00 93.00 161 GLN A O 1
ATOM 1270 N N . MET A 1 162 ? -13.291 6.223 8.814 1.00 92.19 162 MET A N 1
ATOM 1271 C CA . MET A 1 162 ? -13.259 6.060 7.360 1.00 92.19 162 MET A CA 1
ATOM 1272 C C . MET A 1 162 ? -11.994 5.315 6.901 1.00 92.19 162 MET A C 1
ATOM 1274 O O . MET A 1 162 ? -12.064 4.429 6.055 1.00 92.19 162 MET A O 1
ATOM 1278 N N . ALA A 1 163 ? -10.839 5.623 7.500 1.00 92.62 163 ALA A N 1
ATOM 1279 C CA . ALA A 1 163 ? -9.589 4.906 7.251 1.00 92.62 163 ALA A CA 1
ATOM 1280 C C . ALA A 1 163 ? -9.614 3.459 7.779 1.00 92.62 163 ALA A C 1
ATOM 1282 O O . ALA A 1 163 ?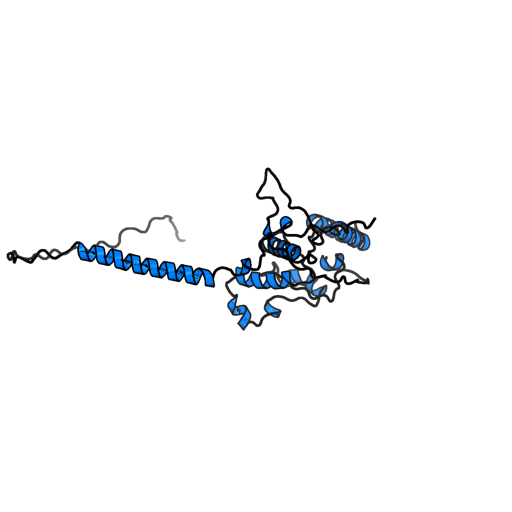 -8.924 2.596 7.239 1.00 92.62 163 ALA A O 1
ATOM 1283 N N . ALA A 1 164 ? -10.424 3.159 8.799 1.00 94.00 164 ALA A N 1
ATOM 1284 C CA . ALA A 1 164 ? -10.591 1.792 9.286 1.00 94.00 164 ALA A CA 1
ATOM 1285 C C . ALA A 1 164 ? -11.282 0.886 8.248 1.00 94.00 164 ALA A C 1
ATOM 1287 O O . ALA A 1 164 ? -10.959 -0.297 8.169 1.00 94.00 164 ALA A O 1
ATOM 1288 N N . LEU A 1 165 ? -12.166 1.429 7.402 1.00 93.81 165 LEU A N 1
ATOM 1289 C CA . LEU A 1 165 ? -12.733 0.682 6.271 1.00 93.81 165 LEU A CA 1
ATOM 1290 C C . LEU A 1 165 ? -11.645 0.299 5.264 1.00 93.81 165 LEU A C 1
ATOM 1292 O O . LEU A 1 165 ? -11.526 -0.865 4.886 1.00 93.81 165 LEU A O 1
ATOM 1296 N N . ASP A 1 166 ? -10.797 1.264 4.898 1.00 94.81 166 ASP A N 1
ATOM 1297 C CA . ASP A 1 166 ? -9.649 1.018 4.021 1.00 94.81 166 ASP A CA 1
ATOM 1298 C C . ASP A 1 166 ? -8.703 -0.036 4.609 1.00 94.81 166 ASP A C 1
ATOM 1300 O O . ASP A 1 166 ? -8.123 -0.835 3.873 1.00 94.81 166 ASP A O 1
ATOM 1304 N N . TYR A 1 167 ? -8.562 -0.054 5.936 1.00 95.69 167 TYR A N 1
ATOM 1305 C CA . TYR A 1 167 ? -7.701 -0.983 6.660 1.00 95.69 167 TYR A CA 1
ATOM 1306 C C . TYR A 1 167 ? -8.213 -2.410 6.552 1.00 95.69 167 TYR A C 1
ATOM 1308 O O . TYR A 1 167 ? -7.447 -3.302 6.199 1.00 95.69 167 TYR A O 1
ATOM 1316 N N . LEU A 1 168 ? -9.508 -2.612 6.800 1.00 95.44 168 LEU A N 1
ATOM 1317 C CA . LEU A 1 168 ? -10.135 -3.928 6.725 1.00 95.44 168 LEU A CA 1
ATOM 1318 C C . LEU A 1 168 ? -10.035 -4.513 5.314 1.00 95.44 168 LEU A C 1
ATOM 1320 O O . LEU A 1 168 ? -9.614 -5.655 5.156 1.00 95.44 168 LEU A O 1
ATOM 1324 N N . VAL A 1 169 ? -10.331 -3.715 4.284 1.00 95.31 169 VAL A N 1
ATOM 1325 C CA . VAL A 1 169 ? -10.220 -4.180 2.893 1.00 95.31 169 VAL A CA 1
ATOM 1326 C C . VAL A 1 169 ? -8.763 -4.479 2.521 1.00 95.31 169 VAL A C 1
ATOM 1328 O O . VAL A 1 169 ? -8.486 -5.492 1.888 1.00 95.31 169 VAL A O 1
ATOM 1331 N N . SER A 1 170 ? -7.810 -3.647 2.955 1.00 95.81 170 SER A N 1
ATOM 1332 C CA . SER A 1 170 ? -6.374 -3.869 2.700 1.00 95.81 170 SER A CA 1
ATOM 1333 C C . SER A 1 170 ? -5.809 -5.091 3.436 1.00 95.81 170 SER A C 1
ATOM 1335 O O . SER A 1 170 ? -4.856 -5.722 2.976 1.00 95.81 170 SER A O 1
ATOM 1337 N N . LEU A 1 171 ? -6.366 -5.432 4.598 1.00 94.81 171 LEU A N 1
ATOM 1338 C CA . LEU A 1 171 ? -5.980 -6.610 5.370 1.00 94.81 171 LEU A CA 1
ATOM 1339 C C . LEU A 1 171 ? -6.483 -7.908 4.724 1.00 94.81 171 LEU A C 1
ATOM 1341 O O . LEU A 1 171 ? -5.767 -8.914 4.723 1.00 94.81 171 LEU A O 1
ATOM 1345 N N . GLU A 1 172 ? -7.695 -7.880 4.173 1.00 93.94 172 GLU A N 1
ATOM 1346 C CA . GLU A 1 172 ? -8.332 -9.043 3.548 1.00 93.94 172 GLU A CA 1
ATOM 1347 C C . GLU A 1 172 ? -8.042 -9.195 2.052 1.00 93.94 172 GLU A C 1
ATOM 1349 O O . GLU A 1 172 ? -8.355 -10.232 1.479 1.00 93.94 172 GLU A O 1
ATOM 1354 N N . SER A 1 173 ? -7.384 -8.223 1.416 1.00 94.38 173 SER A N 1
ATOM 1355 C CA . SER A 1 173 ? -6.998 -8.342 0.009 1.00 94.38 173 SER A CA 1
ATOM 1356 C C . SER A 1 173 ? -5.935 -9.424 -0.229 1.00 94.38 173 SER A C 1
ATOM 1358 O O . SER A 1 173 ? -5.031 -9.634 0.590 1.00 94.38 173 SER A O 1
ATOM 1360 N N . ASP A 1 174 ? -5.968 -10.053 -1.405 1.00 91.50 174 ASP A N 1
ATOM 1361 C CA . ASP A 1 174 ? -4.959 -11.043 -1.809 1.00 91.50 174 ASP A CA 1
ATOM 1362 C C . ASP A 1 174 ? -3.561 -10.421 -1.911 1.00 91.50 174 ASP A C 1
ATOM 1364 O O . ASP A 1 174 ? -2.565 -10.986 -1.459 1.00 91.50 174 ASP A O 1
ATOM 1368 N N . ILE A 1 175 ? -3.490 -9.212 -2.472 1.00 92.31 175 ILE A N 1
ATOM 1369 C CA . ILE A 1 175 ? -2.260 -8.443 -2.656 1.00 92.31 175 ILE A CA 1
ATOM 1370 C C . ILE A 1 175 ? -2.463 -7.059 -2.046 1.00 92.31 175 ILE A C 1
ATOM 1372 O O . ILE A 1 175 ? -3.470 -6.396 -2.300 1.00 92.31 175 ILE A O 1
ATOM 1376 N N . PHE A 1 176 ? -1.489 -6.608 -1.260 1.00 94.44 176 PHE A N 1
ATOM 1377 C CA . PHE A 1 176 ? -1.421 -5.232 -0.775 1.00 94.44 176 PHE A CA 1
ATOM 1378 C C . PHE A 1 176 ? -0.206 -4.523 -1.379 1.00 94.44 176 PHE A C 1
ATOM 1380 O O . PHE A 1 176 ? 0.888 -5.085 -1.405 1.00 94.44 176 PHE A O 1
ATOM 1387 N N . VAL A 1 177 ? -0.395 -3.301 -1.880 1.00 93.38 177 VAL A N 1
ATOM 1388 C CA . VAL A 1 177 ? 0.674 -2.481 -2.472 1.00 93.38 177 VAL A CA 1
ATOM 1389 C C . VAL A 1 177 ? 0.608 -1.078 -1.861 1.00 93.38 177 VAL A C 1
ATOM 1391 O O . VAL A 1 177 ? -0.221 -0.269 -2.284 1.00 93.38 177 VAL A O 1
ATOM 1394 N N . PRO A 1 178 ? 1.437 -0.766 -0.853 1.00 91.44 178 PRO A N 1
ATOM 1395 C CA . PRO A 1 178 ? 1.501 0.578 -0.300 1.00 91.44 178 PRO A CA 1
ATOM 1396 C C . PRO A 1 178 ? 2.178 1.543 -1.282 1.00 91.44 178 PRO A C 1
ATOM 1398 O O . PRO A 1 178 ? 3.180 1.225 -1.922 1.00 91.44 178 PRO A O 1
ATOM 1401 N N . THR A 1 179 ? 1.649 2.763 -1.383 1.00 82.94 179 THR A N 1
ATOM 1402 C CA . THR A 1 179 ? 2.245 3.841 -2.195 1.00 82.94 179 THR A CA 1
ATOM 1403 C C . THR A 1 179 ? 3.286 4.656 -1.425 1.00 82.94 179 THR A C 1
ATOM 1405 O O . THR A 1 179 ? 4.156 5.287 -2.027 1.00 82.94 179 THR A O 1
ATOM 1408 N N . TYR A 1 180 ? 3.204 4.660 -0.094 1.00 80.50 180 TYR A N 1
ATOM 1409 C CA . TYR A 1 180 ? 4.109 5.373 0.801 1.00 80.50 180 TYR A CA 1
ATOM 1410 C C . TYR A 1 180 ? 4.173 4.670 2.162 1.00 80.50 180 TYR A C 1
ATOM 1412 O O . TYR A 1 180 ? 3.169 4.123 2.619 1.00 80.50 180 TYR A O 1
ATOM 1420 N N . ASP A 1 181 ? 5.317 4.771 2.842 1.00 76.25 181 ASP A N 1
ATOM 1421 C CA . ASP A 1 181 ? 5.588 4.182 4.165 1.00 76.25 181 ASP A CA 1
ATOM 1422 C C . ASP A 1 181 ? 4.919 4.966 5.316 1.00 76.25 181 ASP A C 1
ATOM 1424 O O . ASP A 1 181 ? 5.550 5.364 6.298 1.00 76.25 181 ASP A O 1
ATOM 1428 N N . GLY A 1 182 ? 3.622 5.249 5.173 1.00 86.44 182 GLY A N 1
ATOM 1429 C CA . GLY A 1 182 ? 2.813 5.943 6.173 1.00 86.44 182 GLY A CA 1
ATOM 1430 C C . GLY A 1 182 ? 2.338 5.015 7.293 1.00 86.44 182 GLY A C 1
ATOM 1431 O O . GLY A 1 182 ? 2.446 3.794 7.199 1.00 86.44 182 GLY A O 1
ATOM 1432 N N . ASN A 1 183 ? 1.741 5.587 8.343 1.00 89.75 183 ASN A N 1
ATOM 1433 C CA . ASN A 1 183 ? 1.237 4.814 9.489 1.00 89.75 183 ASN A CA 1
ATOM 1434 C C . ASN A 1 183 ? 0.258 3.710 9.065 1.00 89.75 183 ASN A C 1
ATOM 1436 O O . ASN A 1 183 ? 0.369 2.582 9.526 1.00 89.75 183 ASN A O 1
ATOM 1440 N N . MET A 1 184 ? -0.650 4.020 8.138 1.00 91.06 184 MET A N 1
ATOM 1441 C CA . MET A 1 184 ? -1.593 3.050 7.582 1.00 91.06 184 MET A CA 1
ATOM 1442 C C . MET A 1 184 ? -0.881 1.857 6.931 1.00 91.06 184 MET A C 1
ATOM 1444 O O . MET A 1 184 ? -1.185 0.712 7.249 1.00 91.06 184 MET A O 1
ATOM 1448 N N . ALA A 1 185 ? 0.102 2.127 6.065 1.00 92.25 185 ALA A N 1
ATOM 1449 C CA . ALA A 1 185 ? 0.880 1.088 5.399 1.00 92.25 185 ALA A CA 1
ATOM 1450 C C . ALA A 1 185 ? 1.610 0.207 6.418 1.00 92.25 185 ALA A C 1
ATOM 1452 O O . ALA A 1 185 ? 1.495 -1.011 6.357 1.00 92.25 185 ALA A O 1
ATOM 1453 N N . LYS A 1 186 ? 2.265 0.819 7.413 1.00 91.50 186 LYS A N 1
ATOM 1454 C CA . LYS A 1 186 ? 2.979 0.102 8.478 1.00 91.50 186 LYS A CA 1
ATOM 1455 C C . LYS A 1 186 ? 2.063 -0.832 9.272 1.00 91.50 186 LYS A C 1
ATOM 1457 O O . LYS A 1 186 ? 2.424 -1.983 9.491 1.00 91.50 186 LYS A O 1
ATOM 1462 N N . VAL A 1 187 ? 0.885 -0.360 9.686 1.00 92.88 187 VAL A N 1
ATOM 1463 C CA . VAL A 1 187 ? -0.064 -1.179 10.463 1.00 92.88 187 VAL A CA 1
ATOM 1464 C C . VAL A 1 187 ? -0.630 -2.323 9.613 1.00 92.88 187 VAL A C 1
ATOM 1466 O O . VAL A 1 187 ? -0.684 -3.455 10.089 1.00 92.88 187 VAL A O 1
ATOM 1469 N N . VAL A 1 188 ? -1.003 -2.067 8.351 1.00 94.50 188 VAL A N 1
ATOM 1470 C CA . VAL A 1 188 ? -1.479 -3.121 7.434 1.00 94.50 188 VAL A CA 1
ATOM 1471 C C . VAL A 1 188 ? -0.383 -4.153 7.176 1.00 94.50 188 VAL A C 1
ATOM 1473 O O . VAL A 1 188 ? -0.636 -5.347 7.300 1.00 94.50 188 VAL A O 1
ATOM 1476 N N . GLU A 1 189 ? 0.837 -3.718 6.858 1.00 92.62 189 GLU A N 1
ATOM 1477 C CA . GLU A 1 189 ? 1.980 -4.604 6.628 1.00 92.62 189 GLU A CA 1
ATOM 1478 C C . GLU A 1 189 ? 2.257 -5.511 7.821 1.00 92.62 189 GLU A C 1
ATOM 1480 O O . GLU A 1 189 ? 2.391 -6.722 7.657 1.00 92.62 189 GLU A O 1
ATOM 1485 N N . GLY A 1 190 ? 2.331 -4.942 9.024 1.00 91.88 190 GLY A N 1
ATOM 1486 C CA . GLY A 1 190 ? 2.616 -5.721 10.220 1.00 91.88 190 GLY A CA 1
ATOM 1487 C C . GLY A 1 190 ? 1.518 -6.725 10.543 1.00 91.88 190 GLY A C 1
ATOM 1488 O O . GLY A 1 190 ? 1.824 -7.869 10.875 1.00 91.88 190 GLY A O 1
ATOM 1489 N N . HIS A 1 191 ? 0.249 -6.354 10.359 1.00 92.56 191 HIS A N 1
ATOM 1490 C CA . HIS A 1 191 ? -0.855 -7.287 10.559 1.00 92.56 191 HIS A CA 1
ATOM 1491 C C . HIS A 1 191 ? -0.891 -8.382 9.479 1.00 92.56 191 HIS A C 1
ATOM 1493 O O . HIS A 1 191 ? -1.083 -9.553 9.795 1.00 92.56 191 HIS A O 1
ATOM 1499 N N . ARG A 1 192 ? -0.612 -8.051 8.214 1.00 92.81 192 ARG A N 1
ATOM 1500 C CA . ARG A 1 192 ? -0.478 -9.039 7.129 1.00 92.81 192 ARG A CA 1
ATOM 1501 C C . ARG A 1 192 ? 0.694 -10.000 7.356 1.00 92.81 192 ARG A C 1
ATOM 1503 O O . ARG A 1 192 ? 0.551 -11.185 7.065 1.00 92.81 192 ARG A O 1
ATOM 1510 N N . ARG A 1 193 ? 1.818 -9.524 7.913 1.00 89.50 193 ARG A N 1
ATOM 1511 C CA . ARG A 1 193 ? 2.944 -10.366 8.370 1.00 89.50 193 ARG A CA 1
ATOM 1512 C C . ARG A 1 193 ? 2.507 -11.305 9.492 1.00 89.50 193 ARG A C 1
ATOM 1514 O O . ARG A 1 193 ? 2.776 -12.499 9.414 1.00 89.50 193 ARG A O 1
ATOM 1521 N N . TYR A 1 194 ? 1.792 -10.774 10.483 1.00 87.75 194 TYR A N 1
ATOM 1522 C CA . TYR A 1 194 ? 1.265 -11.546 11.609 1.00 87.75 194 TYR A CA 1
ATOM 1523 C C . TYR A 1 194 ? 0.317 -12.674 11.168 1.00 87.75 194 TYR A C 1
ATOM 1525 O O . TYR A 1 194 ? 0.424 -13.795 11.657 1.00 87.75 194 TYR A O 1
ATOM 1533 N N . LEU A 1 195 ? -0.554 -12.417 10.187 1.00 88.06 195 LEU A N 1
ATOM 1534 C CA . LEU A 1 195 ? -1.493 -13.397 9.622 1.00 88.06 195 LEU A CA 1
ATOM 1535 C C . LEU A 1 195 ? -0.848 -14.347 8.592 1.00 88.06 195 LEU A C 1
ATOM 1537 O O . LEU A 1 195 ? -1.474 -14.695 7.592 1.00 88.06 195 LEU A O 1
ATOM 1541 N N . GLY A 1 196 ? 0.404 -14.755 8.813 1.00 84.38 196 GLY A N 1
ATOM 1542 C CA . GLY A 1 196 ? 1.096 -15.718 7.952 1.00 84.38 196 GLY A CA 1
ATOM 1543 C C . GLY A 1 196 ? 1.655 -15.120 6.661 1.00 84.38 196 GLY A C 1
ATOM 1544 O O . GLY A 1 196 ? 1.609 -15.767 5.620 1.00 84.38 196 GLY A O 1
ATOM 1545 N N . PHE A 1 197 ? 2.191 -13.898 6.723 1.00 86.25 197 PHE A N 1
ATOM 1546 C CA . PHE A 1 197 ? 2.866 -13.242 5.593 1.00 86.25 197 PHE A CA 1
ATOM 1547 C C . PHE A 1 197 ? 1.998 -13.111 4.334 1.00 86.25 197 PHE A C 1
ATOM 1549 O O . PHE A 1 197 ? 2.433 -13.429 3.225 1.00 86.25 197 PHE A O 1
ATOM 1556 N N . LYS A 1 198 ? 0.769 -12.591 4.483 1.00 89.50 198 LYS A N 1
ATOM 1557 C CA . LYS A 1 198 ? -0.081 -12.278 3.323 1.00 89.50 198 LYS A CA 1
ATOM 1558 C C . LYS A 1 198 ? 0.685 -11.372 2.341 1.00 89.50 198 LYS A C 1
ATOM 1560 O O . LYS A 1 198 ? 1.310 -10.380 2.737 1.00 89.50 198 LYS A O 1
ATOM 1565 N N . LYS A 1 199 ? 0.598 -11.688 1.044 1.00 89.56 199 LYS A N 1
ATOM 1566 C CA . LYS A 1 199 ? 1.414 -11.079 -0.021 1.00 89.56 199 LYS A CA 1
ATOM 1567 C C . LYS A 1 199 ? 1.340 -9.553 -0.004 1.00 89.56 199 LYS A C 1
ATOM 1569 O O . LYS A 1 199 ? 0.259 -8.972 -0.116 1.00 89.56 199 LYS A O 1
ATOM 1574 N N . THR A 1 200 ? 2.492 -8.903 0.129 1.00 91.25 200 THR A N 1
ATOM 1575 C CA . THR A 1 200 ? 2.583 -7.442 0.228 1.00 91.25 200 THR A CA 1
ATOM 1576 C C . THR A 1 200 ? 3.765 -6.931 -0.576 1.00 91.25 200 THR A C 1
ATOM 1578 O O . THR A 1 200 ? 4.896 -7.283 -0.272 1.00 91.25 200 THR A O 1
ATOM 1581 N N . ILE A 1 201 ? 3.525 -6.107 -1.596 1.00 90.88 201 ILE A N 1
ATOM 1582 C CA . ILE A 1 201 ? 4.574 -5.673 -2.523 1.00 90.88 201 ILE A CA 1
ATOM 1583 C C . ILE A 1 201 ? 5.084 -4.290 -2.129 1.00 90.88 201 ILE A C 1
ATOM 1585 O O . ILE A 1 201 ? 4.432 -3.281 -2.392 1.00 90.88 201 ILE A O 1
ATOM 1589 N N . ALA A 1 202 ? 6.265 -4.239 -1.519 1.00 89.31 202 ALA A N 1
ATOM 1590 C CA . ALA A 1 202 ? 6.919 -2.992 -1.143 1.00 89.31 202 ALA A CA 1
ATOM 1591 C C . ALA A 1 202 ? 7.716 -2.426 -2.328 1.00 89.31 202 ALA A C 1
ATOM 1593 O O . ALA A 1 202 ? 8.785 -2.930 -2.672 1.00 89.31 202 ALA A O 1
ATOM 1594 N N . LEU A 1 203 ? 7.211 -1.360 -2.950 1.00 89.19 203 LEU A N 1
ATOM 1595 C CA . LEU A 1 203 ? 7.812 -0.785 -4.156 1.00 89.19 203 LEU A CA 1
ATOM 1596 C C . LEU A 1 203 ? 9.133 -0.048 -3.875 1.00 89.19 203 LEU A C 1
ATOM 1598 O O . LEU A 1 203 ? 9.219 0.767 -2.953 1.00 89.19 203 LEU A O 1
ATOM 1602 N N . ASP A 1 204 ? 10.152 -0.266 -4.710 1.00 90.06 204 ASP A N 1
ATOM 1603 C CA . ASP A 1 204 ? 11.319 0.612 -4.795 1.00 90.06 204 ASP A CA 1
ATOM 1604 C C . ASP A 1 204 ? 10.997 1.833 -5.650 1.00 90.06 204 ASP A C 1
ATOM 1606 O O . ASP A 1 204 ? 11.167 1.857 -6.866 1.00 90.06 204 ASP A O 1
ATOM 1610 N N . ARG A 1 205 ? 10.479 2.869 -5.000 1.00 87.56 205 ARG A N 1
ATOM 1611 C CA . ARG A 1 205 ? 9.964 4.050 -5.695 1.00 87.56 205 ARG A CA 1
ATOM 1612 C C . ARG A 1 205 ? 11.044 4.811 -6.460 1.00 87.56 205 ARG A C 1
ATOM 1614 O O . ARG A 1 205 ? 10.735 5.342 -7.519 1.00 87.56 205 ARG A O 1
ATOM 1621 N N . LYS A 1 206 ? 12.273 4.876 -5.936 1.00 89.44 206 LYS A N 1
ATOM 1622 C CA . LYS A 1 206 ? 13.372 5.596 -6.598 1.00 89.44 206 LYS A CA 1
ATOM 1623 C C . LYS A 1 206 ? 13.789 4.854 -7.859 1.00 89.44 206 LYS A C 1
ATOM 1625 O O . LYS A 1 206 ? 13.747 5.432 -8.936 1.00 89.44 206 LYS A O 1
ATOM 1630 N N . LEU A 1 207 ? 14.046 3.554 -7.719 1.00 91.31 207 LEU A N 1
ATOM 1631 C CA . LEU A 1 207 ? 14.378 2.702 -8.852 1.00 91.31 207 LEU A CA 1
ATOM 1632 C C . LEU A 1 207 ? 13.272 2.716 -9.913 1.00 91.31 207 LEU A C 1
ATOM 1634 O O . LEU A 1 207 ? 13.561 2.831 -11.098 1.00 91.31 207 LEU A O 1
ATOM 1638 N N . LEU A 1 208 ? 12.001 2.630 -9.507 1.00 90.19 208 LEU A N 1
ATOM 1639 C CA . LEU A 1 208 ? 10.884 2.675 -10.449 1.00 90.19 208 LEU A CA 1
ATOM 1640 C C . LEU A 1 208 ? 10.851 3.983 -11.239 1.00 90.19 208 LEU A C 1
ATOM 1642 O O . LEU A 1 208 ? 10.643 3.925 -12.444 1.00 90.19 208 LEU A O 1
ATOM 1646 N N . VAL A 1 209 ? 11.060 5.136 -10.597 1.00 90.31 209 VAL A N 1
ATOM 1647 C CA . VAL A 1 209 ? 11.115 6.430 -11.299 1.00 90.31 209 VAL A CA 1
ATOM 1648 C C . VAL A 1 209 ? 12.224 6.422 -12.351 1.00 90.31 209 VAL A C 1
ATOM 1650 O O . VAL A 1 209 ? 11.943 6.700 -13.515 1.00 90.31 209 VAL A O 1
ATOM 1653 N N . ASP A 1 210 ? 13.431 5.994 -11.979 1.00 91.62 210 ASP A N 1
ATOM 1654 C CA . ASP A 1 210 ? 14.575 5.951 -12.896 1.00 91.62 210 ASP A CA 1
ATOM 1655 C C . ASP A 1 210 ? 14.331 4.999 -14.081 1.00 91.62 210 ASP A C 1
ATOM 1657 O O . ASP A 1 210 ? 14.638 5.323 -15.230 1.00 91.62 210 ASP A O 1
ATOM 1661 N N . LEU A 1 211 ? 13.746 3.825 -13.822 1.00 91.62 211 LEU A N 1
ATOM 1662 C CA . LEU A 1 211 ? 13.411 2.845 -14.857 1.00 91.62 211 LEU A CA 1
ATOM 1663 C C . LEU A 1 211 ? 12.297 3.345 -15.787 1.00 91.62 211 LEU A C 1
ATOM 1665 O O . LEU A 1 211 ? 12.341 3.093 -16.991 1.00 91.62 211 LEU A O 1
ATOM 1669 N N . ILE A 1 212 ? 11.300 4.059 -15.255 1.00 89.06 212 ILE A N 1
ATOM 1670 C CA . ILE A 1 212 ? 10.221 4.659 -16.053 1.00 89.06 212 ILE A CA 1
ATOM 1671 C C . ILE A 1 212 ? 10.780 5.733 -16.980 1.00 89.06 212 ILE A C 1
ATOM 1673 O O . ILE A 1 212 ? 10.378 5.793 -18.142 1.00 89.06 212 ILE A O 1
ATOM 1677 N N . ASP A 1 213 ? 11.686 6.572 -16.485 1.00 90.69 213 ASP A N 1
ATOM 1678 C CA . ASP A 1 213 ? 12.282 7.643 -17.278 1.00 90.69 213 ASP A CA 1
ATOM 1679 C C . ASP A 1 213 ? 13.153 7.077 -18.407 1.00 90.69 213 ASP A C 1
ATOM 1681 O O . ASP A 1 213 ? 13.038 7.529 -19.547 1.00 90.69 213 ASP A O 1
ATOM 1685 N N . GLN A 1 214 ? 13.925 6.021 -18.135 1.00 91.56 214 GLN A N 1
ATOM 1686 C CA . GLN A 1 214 ? 14.688 5.288 -19.153 1.00 91.56 214 GLN A CA 1
ATOM 1687 C C . GLN A 1 214 ? 13.792 4.593 -20.189 1.00 91.56 214 GLN A C 1
ATOM 1689 O O . GLN A 1 214 ? 14.055 4.631 -21.391 1.00 91.56 214 GLN A O 1
ATOM 1694 N N . TYR A 1 215 ? 12.693 3.978 -19.751 1.00 90.00 215 TYR A N 1
ATOM 1695 C CA . TYR A 1 215 ? 11.724 3.384 -20.671 1.00 90.00 215 TYR A CA 1
ATOM 1696 C C . TYR A 1 215 ? 11.073 4.452 -21.566 1.00 90.00 215 TYR A C 1
ATOM 1698 O O . TYR A 1 215 ? 10.925 4.266 -22.773 1.00 90.00 215 TYR A O 1
ATOM 1706 N N . ARG A 1 216 ? 10.720 5.610 -20.996 1.00 87.31 216 ARG A N 1
ATOM 1707 C CA . ARG A 1 216 ? 10.102 6.727 -21.729 1.00 87.31 216 ARG A CA 1
ATOM 1708 C C . ARG A 1 216 ? 11.050 7.415 -22.702 1.00 87.31 216 ARG A C 1
ATOM 1710 O O . ARG A 1 216 ? 10.595 7.860 -23.752 1.00 87.31 216 ARG A O 1
ATOM 1717 N N . SER A 1 217 ? 12.333 7.518 -22.364 1.00 92.69 217 SER A N 1
ATOM 1718 C CA . SER A 1 217 ? 13.360 8.064 -23.257 1.00 92.69 217 SER A CA 1
ATOM 1719 C C . SER A 1 217 ? 13.746 7.093 -24.379 1.00 92.69 217 SER A C 1
ATOM 1721 O O . SER A 1 217 ? 14.441 7.487 -25.313 1.00 92.69 217 SER A O 1
ATOM 1723 N N . GLY A 1 218 ? 13.284 5.838 -24.305 1.00 91.56 218 GLY A N 1
ATOM 1724 C CA . GLY A 1 218 ? 13.609 4.775 -25.251 1.00 91.56 218 GLY A CA 1
ATOM 1725 C C . GLY A 1 218 ? 14.972 4.126 -25.004 1.00 91.56 218 GLY A C 1
ATOM 1726 O O . GLY A 1 218 ? 15.388 3.296 -25.807 1.00 91.56 218 GLY A O 1
ATOM 1727 N N . SER A 1 219 ? 15.666 4.470 -23.912 1.00 93.56 219 SER A N 1
ATOM 1728 C CA . SER A 1 219 ? 16.956 3.864 -23.563 1.00 93.56 219 SER A CA 1
ATOM 1729 C C . SER A 1 219 ? 16.826 2.453 -22.983 1.00 93.56 219 SER A C 1
ATOM 1731 O O . SER A 1 219 ? 17.823 1.744 -22.901 1.00 93.56 219 SER A O 1
ATOM 1733 N N . LEU A 1 220 ? 15.620 2.050 -22.571 1.00 92.44 220 LEU A N 1
ATOM 1734 C CA . LEU A 1 220 ? 15.324 0.735 -22.004 1.00 92.44 220 LEU A CA 1
ATOM 1735 C C . LEU A 1 220 ? 14.122 0.110 -22.722 1.00 92.44 220 LEU A C 1
ATOM 1737 O O . LEU A 1 220 ? 13.081 0.756 -22.871 1.00 92.44 220 LEU A O 1
ATOM 1741 N N . SER A 1 221 ? 14.250 -1.143 -23.168 1.00 92.88 221 SER A N 1
ATOM 1742 C CA . SER A 1 221 ? 13.142 -1.867 -23.800 1.00 92.88 221 SER A CA 1
ATOM 1743 C C . SER A 1 221 ? 12.065 -2.242 -22.773 1.00 92.88 221 SER A C 1
ATOM 1745 O O . SER A 1 221 ? 12.306 -2.229 -21.565 1.00 92.88 221 SER A O 1
ATOM 1747 N N . TRP A 1 222 ? 10.856 -2.592 -23.228 1.00 87.38 222 TRP A N 1
ATOM 1748 C CA . TRP A 1 222 ? 9.812 -3.065 -22.310 1.00 87.38 222 TRP A CA 1
ATOM 1749 C C . TRP A 1 222 ? 10.199 -4.363 -21.597 1.00 87.38 222 TRP A C 1
ATOM 1751 O O . TRP A 1 222 ? 9.871 -4.528 -20.421 1.00 87.38 222 TRP A O 1
ATOM 1761 N N . ASP A 1 223 ? 10.876 -5.272 -22.296 1.00 89.25 223 ASP A N 1
ATOM 1762 C CA . ASP A 1 223 ? 11.247 -6.569 -21.737 1.00 89.25 223 ASP A CA 1
ATOM 1763 C C . ASP A 1 223 ? 12.310 -6.391 -20.648 1.00 89.25 223 ASP A C 1
ATOM 1765 O O . ASP A 1 223 ? 12.127 -6.896 -19.539 1.00 89.25 223 ASP A O 1
ATOM 1769 N N . ASP A 1 224 ? 13.331 -5.565 -20.903 1.00 92.44 224 ASP A N 1
ATOM 1770 C CA . ASP A 1 224 ? 14.365 -5.226 -19.915 1.00 92.44 224 ASP A CA 1
ATOM 1771 C C . ASP A 1 224 ? 13.775 -4.459 -18.728 1.00 92.44 224 ASP A C 1
ATOM 1773 O O . ASP A 1 224 ? 14.078 -4.749 -17.570 1.00 92.44 224 ASP A O 1
ATOM 1777 N N . PHE A 1 225 ? 12.876 -3.508 -18.998 1.00 90.19 225 PHE A N 1
ATOM 1778 C CA . PHE A 1 225 ? 12.150 -2.772 -17.969 1.00 90.19 225 PHE A CA 1
ATOM 1779 C C . PHE A 1 225 ? 11.335 -3.716 -17.079 1.00 90.19 225 PHE A C 1
ATOM 1781 O O . PHE A 1 225 ? 11.470 -3.695 -15.854 1.00 90.19 225 PHE A O 1
ATOM 1788 N N . SER A 1 226 ? 10.504 -4.577 -17.675 1.00 88.31 226 SER A N 1
ATOM 1789 C CA . SER A 1 226 ? 9.667 -5.508 -16.921 1.00 88.31 226 SER A CA 1
ATOM 1790 C C . SER A 1 226 ? 10.503 -6.518 -16.142 1.00 88.31 226 SER A C 1
ATOM 1792 O O . SER A 1 226 ? 10.094 -6.878 -15.036 1.00 88.31 226 SER A O 1
ATOM 1794 N N . LEU A 1 227 ? 11.613 -6.998 -16.705 1.00 90.25 227 LEU A N 1
ATOM 1795 C CA . LEU A 1 227 ? 12.519 -7.928 -16.039 1.00 90.25 227 LEU A CA 1
ATOM 1796 C C . LEU A 1 227 ? 13.168 -7.261 -14.824 1.00 90.25 227 LEU A C 1
ATOM 1798 O O . LEU A 1 227 ? 13.017 -7.755 -13.709 1.00 90.25 227 LEU A O 1
ATOM 1802 N N . THR A 1 228 ? 13.761 -6.081 -15.016 1.00 92.56 228 THR A N 1
ATOM 1803 C CA . THR A 1 228 ? 14.441 -5.332 -13.949 1.00 92.56 228 THR A CA 1
ATOM 1804 C C . THR A 1 228 ? 13.486 -4.994 -12.804 1.00 92.56 228 THR A C 1
ATOM 1806 O O . THR A 1 228 ? 13.838 -5.121 -11.629 1.00 92.56 228 THR A O 1
ATOM 1809 N N . VAL A 1 229 ? 12.239 -4.606 -13.109 1.00 89.81 229 VAL A N 1
ATOM 1810 C CA . VAL A 1 229 ? 11.218 -4.365 -12.077 1.00 89.81 229 VAL A CA 1
ATOM 1811 C C . VAL A 1 229 ? 10.901 -5.644 -11.298 1.00 89.81 229 VAL A C 1
ATOM 1813 O O . VAL A 1 229 ? 10.807 -5.594 -10.075 1.00 89.81 229 VAL A O 1
ATOM 1816 N N . LYS A 1 230 ? 10.754 -6.793 -11.964 1.00 89.00 230 LYS A N 1
ATOM 1817 C CA . LYS A 1 230 ? 10.467 -8.066 -11.284 1.00 89.00 230 LYS A CA 1
ATOM 1818 C C . LYS A 1 230 ? 11.625 -8.511 -10.396 1.00 89.00 230 LYS A C 1
ATOM 1820 O O . LYS A 1 230 ? 11.386 -8.863 -9.245 1.00 89.00 230 LYS A O 1
ATOM 1825 N N . GLU A 1 231 ? 12.851 -8.457 -10.904 1.00 91.19 231 GLU A N 1
ATOM 1826 C CA . GLU A 1 231 ? 14.052 -8.872 -10.172 1.00 91.19 231 GLU A CA 1
ATOM 1827 C C . GLU A 1 231 ? 14.288 -7.996 -8.940 1.00 91.19 231 GLU A C 1
ATOM 1829 O O . GLU A 1 231 ? 14.421 -8.504 -7.830 1.00 91.19 231 GLU A O 1
ATOM 1834 N N . SER A 1 232 ? 14.218 -6.672 -9.099 1.00 90.81 232 SER A N 1
ATOM 1835 C CA . SER A 1 232 ? 14.403 -5.724 -7.989 1.00 90.81 232 SER A CA 1
ATOM 1836 C C . SER A 1 232 ? 13.343 -5.813 -6.884 1.00 90.81 232 SER A C 1
ATOM 1838 O O . SER A 1 232 ? 13.559 -5.314 -5.777 1.00 90.81 232 SER A O 1
ATOM 1840 N N . HIS A 1 233 ? 12.194 -6.433 -7.165 1.00 90.50 233 HIS A N 1
ATOM 1841 C CA . HIS A 1 233 ? 11.094 -6.583 -6.214 1.00 90.50 233 HIS A CA 1
ATOM 1842 C C . HIS A 1 233 ? 10.891 -8.022 -5.728 1.00 90.50 233 HIS A C 1
ATOM 1844 O O . HIS A 1 233 ? 10.015 -8.233 -4.890 1.00 90.50 233 HIS A O 1
ATOM 1850 N N . ALA A 1 234 ? 11.687 -8.993 -6.189 1.00 87.88 234 ALA A N 1
ATOM 1851 C CA . ALA A 1 234 ? 11.526 -10.406 -5.839 1.00 87.88 234 ALA A CA 1
ATOM 1852 C C . ALA A 1 234 ? 11.533 -10.640 -4.315 1.00 87.88 234 ALA A C 1
ATOM 1854 O O . ALA A 1 234 ? 10.635 -11.294 -3.785 1.00 87.88 234 ALA A O 1
ATOM 1855 N N . ASP A 1 235 ? 12.452 -9.988 -3.596 1.00 85.94 235 ASP A N 1
ATOM 1856 C CA . ASP A 1 235 ? 12.579 -10.090 -2.133 1.00 85.94 235 ASP A CA 1
ATOM 1857 C C . ASP A 1 235 ? 11.700 -9.088 -1.361 1.00 85.94 235 ASP A C 1
ATOM 1859 O O . ASP A 1 235 ? 11.746 -8.999 -0.133 1.00 85.94 235 ASP A O 1
ATOM 1863 N N . ARG A 1 236 ? 10.863 -8.315 -2.064 1.00 88.38 236 ARG A N 1
ATOM 1864 C CA . ARG A 1 236 ? 10.034 -7.233 -1.501 1.00 88.38 236 ARG A CA 1
ATOM 1865 C C . ARG A 1 236 ? 8.553 -7.608 -1.457 1.00 88.38 236 ARG A C 1
ATOM 1867 O O . ARG A 1 236 ? 7.689 -6.744 -1.584 1.00 88.38 236 ARG A O 1
ATOM 1874 N N . MET A 1 237 ? 8.267 -8.897 -1.266 1.00 86.31 237 MET A N 1
ATOM 1875 C CA . MET A 1 237 ? 6.924 -9.495 -1.357 1.00 86.31 237 MET A CA 1
ATOM 1876 C C . MET A 1 237 ? 6.250 -9.763 0.004 1.00 86.31 237 MET A C 1
ATOM 1878 O O . MET A 1 237 ? 5.235 -10.460 0.073 1.00 86.31 237 MET A O 1
ATOM 1882 N N . GLY A 1 238 ? 6.771 -9.171 1.085 1.00 81.50 238 GLY A N 1
ATOM 1883 C CA . GLY A 1 238 ? 6.192 -9.279 2.430 1.00 81.50 238 GLY A CA 1
ATOM 1884 C C . GLY A 1 238 ? 6.730 -10.457 3.243 1.00 81.50 238 GLY A C 1
ATOM 1885 O O . GLY A 1 238 ? 6.067 -10.900 4.176 1.00 81.50 238 GLY A O 1
ATOM 1886 N N . THR A 1 239 ? 7.920 -10.948 2.894 1.00 80.88 239 THR A N 1
ATOM 1887 C CA . THR A 1 239 ? 8.619 -12.051 3.562 1.00 80.88 239 THR A CA 1
ATOM 1888 C C . THR A 1 239 ? 9.004 -11.723 5.008 1.00 80.88 239 THR A C 1
ATOM 1890 O O . THR A 1 239 ? 9.040 -10.561 5.435 1.00 80.88 239 THR A O 1
ATOM 1893 N N . ALA A 1 240 ? 9.297 -12.774 5.778 1.00 80.00 240 ALA A N 1
ATOM 1894 C CA . ALA A 1 240 ? 9.839 -12.648 7.123 1.00 80.00 240 ALA A CA 1
ATOM 1895 C C . ALA A 1 240 ? 11.178 -11.910 7.097 1.00 80.00 240 ALA A C 1
ATOM 1897 O O . ALA A 1 240 ? 12.098 -12.294 6.379 1.00 80.00 240 ALA A O 1
ATOM 1898 N N . ARG A 1 241 ? 11.300 -10.861 7.913 1.00 80.75 241 ARG A N 1
ATOM 1899 C CA . ARG A 1 241 ? 12.550 -10.120 8.084 1.00 80.75 241 ARG A CA 1
ATOM 1900 C C . ARG A 1 241 ? 12.725 -9.712 9.536 1.00 80.75 241 ARG A C 1
ATOM 1902 O O . ARG A 1 241 ? 11.750 -9.372 10.211 1.00 80.75 241 ARG A O 1
ATOM 1909 N N . ARG A 1 242 ? 13.969 -9.679 10.007 1.00 81.69 242 ARG A N 1
ATOM 1910 C CA . ARG A 1 242 ? 14.276 -9.117 11.327 1.00 81.69 242 ARG A CA 1
ATOM 1911 C C . ARG A 1 242 ? 13.977 -7.621 11.335 1.00 81.69 242 ARG A C 1
ATOM 1913 O O . ARG A 1 242 ? 14.101 -6.953 10.308 1.00 81.69 242 ARG A O 1
ATOM 1920 N N . ARG A 1 243 ? 13.569 -7.102 12.492 1.00 81.88 243 ARG A N 1
ATOM 1921 C CA . ARG A 1 243 ? 13.420 -5.658 12.667 1.00 81.88 243 ARG A CA 1
ATOM 1922 C C . ARG A 1 243 ? 14.763 -4.965 12.501 1.00 81.88 243 ARG A C 1
ATOM 1924 O O . ARG A 1 243 ? 15.767 -5.426 13.041 1.00 81.88 243 ARG A O 1
ATOM 1931 N N . LEU A 1 244 ? 14.750 -3.850 11.778 1.00 81.38 244 LEU A N 1
ATOM 1932 C CA . LEU A 1 244 ? 15.892 -2.955 11.724 1.00 81.38 244 LEU A CA 1
ATOM 1933 C C . LEU A 1 244 ? 16.022 -2.246 13.076 1.00 81.38 244 LEU A C 1
ATOM 1935 O O . LEU A 1 244 ? 15.119 -1.514 13.480 1.00 81.38 244 LEU A O 1
ATOM 1939 N N . VAL A 1 245 ? 17.144 -2.490 13.749 1.00 79.81 245 VAL A N 1
ATOM 1940 C CA . VAL A 1 245 ? 17.554 -1.800 14.975 1.00 79.81 245 VAL A CA 1
ATOM 1941 C C . VAL A 1 245 ? 18.681 -0.851 14.590 1.00 79.81 245 VAL A C 1
ATOM 1943 O O . VAL A 1 245 ? 19.653 -1.265 13.957 1.00 79.81 245 VAL A O 1
ATOM 1946 N N . MET A 1 246 ? 18.536 0.422 14.935 1.00 79.19 246 MET A N 1
ATOM 1947 C CA . MET A 1 246 ? 19.493 1.480 14.634 1.00 79.19 246 MET A CA 1
ATOM 1948 C C . MET A 1 246 ? 19.873 2.127 15.965 1.00 79.19 246 MET A C 1
ATOM 1950 O O . MET A 1 246 ? 19.171 3.039 16.403 1.00 79.19 246 MET A O 1
ATOM 1954 N N . PRO A 1 247 ? 20.978 1.685 16.602 1.00 76.75 247 PRO A N 1
ATOM 1955 C CA . PRO A 1 247 ? 21.333 2.075 17.969 1.00 76.75 247 PRO A CA 1
ATOM 1956 C C . PRO A 1 247 ? 21.320 3.589 18.209 1.00 76.75 247 PRO A C 1
ATOM 1958 O O . PRO A 1 247 ? 20.827 4.057 19.232 1.00 76.75 247 PRO A O 1
ATOM 1961 N N . ASP A 1 248 ? 21.793 4.360 17.230 1.00 84.19 248 ASP A N 1
ATOM 1962 C CA . ASP A 1 248 ? 21.906 5.818 17.331 1.00 84.19 248 ASP A CA 1
ATOM 1963 C C . ASP A 1 248 ? 20.626 6.561 16.911 1.00 84.19 248 ASP A C 1
ATOM 1965 O O . ASP A 1 248 ? 20.538 7.787 17.022 1.00 84.19 248 ASP A O 1
ATOM 1969 N N . LYS A 1 249 ? 19.623 5.842 16.390 1.00 80.06 249 LYS A N 1
ATOM 1970 C CA . LYS A 1 249 ? 18.416 6.413 15.785 1.00 80.06 249 LYS A CA 1
ATOM 1971 C C . LYS A 1 249 ? 17.158 5.578 16.066 1.00 80.06 249 LYS A C 1
ATOM 1973 O O . LYS A 1 249 ? 16.511 5.108 15.129 1.00 80.06 249 LYS A O 1
ATOM 1978 N N . PRO A 1 250 ? 16.701 5.507 17.328 1.00 73.94 250 PRO A N 1
ATOM 1979 C CA . PRO A 1 250 ? 15.519 4.726 17.714 1.00 73.94 250 PRO A CA 1
ATOM 1980 C C . PRO A 1 250 ? 14.222 5.149 16.997 1.00 73.94 250 PRO A C 1
ATOM 1982 O O . PRO A 1 250 ? 13.261 4.394 16.929 1.00 73.94 250 PRO A O 1
ATOM 1985 N N . LYS A 1 251 ? 14.166 6.367 16.437 1.00 73.38 251 LYS A N 1
ATOM 1986 C CA . LYS A 1 251 ? 13.019 6.848 15.644 1.00 73.38 251 LYS A CA 1
ATOM 1987 C C . LYS A 1 251 ? 12.992 6.323 14.203 1.00 73.38 251 LYS A C 1
ATOM 1989 O O . LYS A 1 251 ? 11.947 6.415 13.565 1.00 73.38 251 LYS A O 1
ATOM 1994 N N . GLU A 1 252 ? 14.123 5.844 13.688 1.00 75.12 252 GLU A N 1
ATOM 1995 C CA . GLU A 1 252 ? 14.251 5.256 12.345 1.00 75.12 252 GLU A CA 1
ATOM 1996 C C . GLU A 1 252 ? 14.112 3.721 12.378 1.00 75.12 252 GLU A C 1
ATOM 1998 O O . GLU A 1 252 ? 14.075 3.085 11.328 1.00 75.12 252 GLU A O 1
ATOM 2003 N N . GLU A 1 253 ? 13.987 3.133 13.571 1.00 78.56 253 GLU A N 1
ATOM 2004 C CA . GLU A 1 253 ? 13.762 1.702 13.759 1.00 78.56 253 GLU A CA 1
ATOM 2005 C C . GLU A 1 253 ? 12.380 1.255 13.274 1.00 78.56 253 GLU A C 1
ATOM 2007 O O . GLU A 1 253 ? 11.395 2.004 13.279 1.00 78.56 253 GLU A O 1
ATOM 2012 N N . ASP A 1 254 ? 12.295 -0.019 12.889 1.00 80.69 254 ASP A N 1
ATOM 2013 C CA . ASP A 1 254 ? 11.013 -0.646 12.589 1.00 80.69 254 ASP A CA 1
ATOM 2014 C C . ASP A 1 254 ? 10.160 -0.698 13.868 1.00 80.69 254 ASP A C 1
ATOM 2016 O O . ASP A 1 254 ? 10.559 -1.266 14.886 1.00 80.69 254 ASP A O 1
ATOM 2020 N N . TYR A 1 255 ? 8.936 -0.165 13.819 1.00 84.44 255 TYR A N 1
ATOM 2021 C CA . TYR A 1 255 ? 8.000 -0.334 14.928 1.00 84.44 255 TYR A CA 1
ATOM 2022 C C . TYR A 1 255 ? 7.613 -1.806 15.092 1.00 84.44 255 TYR A C 1
ATOM 2024 O O . TYR A 1 255 ? 7.403 -2.520 14.109 1.00 84.44 255 TYR A O 1
ATOM 2032 N N . PHE A 1 256 ? 7.392 -2.229 16.337 1.00 86.25 256 PHE A N 1
ATOM 2033 C CA . PHE A 1 256 ? 6.885 -3.567 16.646 1.00 86.25 256 PHE A CA 1
ATOM 2034 C C . PHE A 1 256 ? 5.609 -3.911 15.860 1.00 86.25 256 PHE A C 1
ATOM 2036 O O . PHE A 1 256 ? 5.542 -4.953 15.219 1.00 86.25 256 PHE A O 1
ATOM 2043 N N . TYR A 1 257 ? 4.625 -3.006 15.829 1.00 86.12 257 TYR A N 1
ATOM 2044 C CA . TYR A 1 257 ? 3.368 -3.233 15.105 1.00 86.12 257 TYR A CA 1
ATOM 2045 C C . TYR A 1 257 ? 3.539 -3.249 13.580 1.00 86.12 257 TYR A C 1
ATOM 2047 O O . TYR A 1 257 ? 2.635 -3.696 12.888 1.00 86.12 257 TYR A O 1
ATOM 2055 N N . ALA A 1 258 ? 4.654 -2.732 13.053 1.00 87.94 258 ALA A N 1
ATOM 2056 C CA . ALA A 1 258 ? 4.956 -2.746 11.625 1.00 87.94 258 ALA A CA 1
ATOM 2057 C C . ALA A 1 258 ? 5.667 -4.041 11.221 1.00 87.94 258 ALA A C 1
ATOM 2059 O O . ALA A 1 258 ? 5.471 -4.550 10.121 1.00 87.94 258 ALA A O 1
ATOM 2060 N N . ASN A 1 259 ? 6.481 -4.601 12.113 1.00 88.81 259 ASN A N 1
ATOM 2061 C CA . ASN A 1 259 ? 7.161 -5.870 11.909 1.00 88.81 259 ASN A CA 1
ATOM 2062 C C . ASN A 1 259 ? 7.203 -6.659 13.234 1.00 88.81 259 ASN A C 1
ATOM 2064 O O . ASN A 1 259 ? 8.175 -6.544 13.995 1.00 88.81 259 ASN A O 1
ATOM 2068 N N . PRO A 1 260 ? 6.150 -7.447 13.530 1.00 87.38 260 PRO A N 1
ATOM 2069 C CA . PRO A 1 260 ? 6.020 -8.180 14.787 1.00 87.38 260 PRO A CA 1
ATOM 2070 C C . PRO A 1 260 ? 6.811 -9.494 14.751 1.00 87.38 260 PRO A C 1
ATOM 2072 O O . PRO A 1 260 ? 6.279 -10.547 15.082 1.00 87.38 260 PRO A O 1
ATOM 2075 N N . HIS A 1 261 ? 8.071 -9.445 14.307 1.00 83.38 261 HIS A N 1
ATOM 2076 C CA . HIS A 1 261 ? 8.915 -10.617 14.059 1.00 83.38 261 HIS A CA 1
ATOM 2077 C C . HIS A 1 261 ? 9.004 -11.579 15.256 1.00 83.38 261 HIS A C 1
ATOM 2079 O O . HIS A 1 261 ? 9.009 -12.787 15.063 1.00 83.38 261 HIS A O 1
ATOM 2085 N N . GLU A 1 262 ? 9.030 -11.081 16.493 1.00 82.12 262 GLU A N 1
ATOM 2086 C CA . GLU A 1 262 ? 9.088 -11.907 17.714 1.00 82.12 262 GLU A CA 1
ATOM 2087 C C . GLU A 1 262 ? 7.794 -12.678 17.985 1.00 82.12 262 GLU A C 1
ATOM 2089 O O . GLU A 1 262 ? 7.778 -13.579 18.815 1.00 82.12 262 GLU A O 1
ATOM 2094 N N . CYS A 1 263 ? 6.709 -12.320 17.304 1.00 79.81 263 CYS A N 1
ATOM 2095 C CA . CYS A 1 263 ? 5.410 -12.978 17.396 1.00 79.81 263 CYS A CA 1
ATOM 2096 C C . CYS A 1 263 ? 5.225 -14.047 16.321 1.00 79.81 263 CYS A C 1
ATOM 2098 O O . CYS A 1 263 ? 4.229 -14.768 16.333 1.00 79.81 263 CYS A O 1
ATOM 2100 N N . LEU A 1 264 ? 6.153 -14.115 15.367 1.00 75.62 264 LEU A N 1
ATOM 2101 C CA . LEU A 1 264 ? 6.128 -15.067 14.272 1.00 75.62 264 LEU A CA 1
ATOM 2102 C C . LEU A 1 264 ? 6.801 -16.342 14.781 1.00 75.62 264 LEU A C 1
ATOM 2104 O O . LEU A 1 264 ? 7.889 -16.291 15.357 1.00 75.62 264 LEU A O 1
ATOM 2108 N N . GLN A 1 265 ? 6.135 -17.487 14.621 1.00 64.81 265 GLN A N 1
ATOM 2109 C CA . GLN A 1 265 ? 6.730 -18.768 14.997 1.00 64.81 265 GLN A CA 1
ATOM 2110 C C . GLN A 1 265 ? 8.043 -18.955 14.218 1.00 64.81 265 GLN A C 1
ATOM 2112 O O . GLN A 1 265 ? 8.080 -18.630 13.025 1.00 64.81 265 GLN A O 1
ATOM 2117 N N . PRO A 1 266 ? 9.115 -19.475 14.847 1.00 57.16 266 PRO A N 1
ATOM 2118 C CA . PRO A 1 266 ? 10.283 -19.918 14.103 1.00 57.16 266 PRO A CA 1
ATOM 2119 C C . PRO A 1 266 ? 9.809 -20.880 13.016 1.00 57.16 266 PRO A C 1
ATOM 2121 O O . PRO A 1 266 ? 9.045 -21.801 13.313 1.00 57.16 266 PRO A O 1
ATOM 2124 N N . LEU A 1 267 ? 10.230 -20.659 11.768 1.00 53.69 267 LEU A N 1
ATOM 2125 C CA . LEU A 1 267 ? 10.098 -21.668 10.721 1.00 53.69 267 LEU A CA 1
ATOM 2126 C C . LEU A 1 267 ? 10.760 -22.930 11.276 1.00 53.69 267 LEU A C 1
ATOM 2128 O O . LEU A 1 267 ? 11.978 -22.960 11.436 1.00 53.69 267 LEU A O 1
ATOM 2132 N N . VAL A 1 268 ? 9.955 -23.918 11.669 1.00 44.84 268 VAL A N 1
ATOM 2133 C CA . VAL A 1 268 ? 10.465 -25.221 12.079 1.00 44.84 268 VAL A CA 1
ATOM 2134 C C . VAL A 1 268 ? 11.158 -25.777 10.846 1.00 44.84 268 VAL A C 1
ATOM 2136 O O . VAL A 1 268 ? 10.501 -26.186 9.890 1.00 44.84 268 VAL A O 1
ATOM 2139 N N . GLU A 1 269 ? 12.487 -25.722 10.843 1.00 42.03 269 GLU A N 1
ATOM 2140 C CA . GLU A 1 269 ? 13.303 -26.528 9.948 1.00 42.03 269 GLU A CA 1
ATOM 2141 C C . GLU A 1 269 ? 12.825 -27.972 10.142 1.00 42.03 269 GLU A C 1
ATOM 2143 O O . GLU A 1 269 ? 12.806 -28.440 11.288 1.00 42.03 269 GLU A O 1
ATOM 2148 N N . PRO A 1 270 ? 12.348 -28.669 9.094 1.00 42.69 270 PRO A N 1
ATOM 2149 C CA . PRO A 1 270 ? 12.002 -30.068 9.241 1.00 42.69 270 PRO A CA 1
ATOM 2150 C C . PRO A 1 270 ? 13.278 -30.777 9.678 1.00 42.69 270 PRO A C 1
ATOM 2152 O O . PRO A 1 270 ? 14.236 -30.861 8.911 1.00 42.69 270 PRO A O 1
ATOM 2155 N N . LEU A 1 271 ? 13.295 -31.208 10.944 1.00 44.22 271 LEU A N 1
ATOM 2156 C CA . LEU A 1 271 ? 14.345 -32.036 11.518 1.00 44.22 271 LEU A CA 1
ATOM 2157 C C . LEU A 1 271 ? 14.653 -33.127 10.501 1.00 44.22 271 LEU A C 1
ATOM 2159 O O . LEU A 1 271 ? 13.786 -33.946 10.188 1.00 44.22 271 LEU A O 1
ATOM 2163 N N . GLY A 1 272 ? 15.867 -33.072 9.952 1.00 45.59 272 GLY A N 1
ATOM 2164 C CA . GLY A 1 272 ? 16.379 -34.097 9.066 1.00 45.59 272 GLY A CA 1
ATOM 2165 C C . GLY A 1 272 ? 16.200 -35.442 9.750 1.00 45.59 272 GLY A C 1
ATOM 2166 O O . GLY A 1 272 ? 16.804 -35.699 10.792 1.00 45.59 272 GLY A O 1
ATOM 2167 N N . LEU A 1 273 ? 15.326 -36.271 9.185 1.00 47.44 273 LEU A N 1
ATOM 2168 C CA . LEU A 1 273 ? 15.323 -37.688 9.487 1.00 47.44 273 LEU A CA 1
ATOM 2169 C C . LEU A 1 273 ? 16.625 -38.255 8.918 1.00 47.44 273 LEU A C 1
ATOM 2171 O O . LEU A 1 273 ? 16.829 -38.265 7.705 1.00 47.44 273 LEU A O 1
ATOM 2175 N N . THR A 1 274 ? 17.502 -38.623 9.848 1.00 45.28 274 THR A N 1
ATOM 2176 C CA . THR A 1 274 ? 18.660 -39.507 9.680 1.00 45.28 274 THR A CA 1
ATOM 2177 C C . THR A 1 274 ? 18.290 -40.810 8.995 1.00 45.28 274 THR A C 1
ATOM 2179 O O . THR A 1 274 ? 17.211 -41.344 9.350 1.00 45.28 274 THR A O 1
#

pLDDT: mean 72.29, std 23.18, range [23.5, 95.81]

Secondary structure (DSSP, 8-state):
-----------------PPPPP---------------HHHHHHHHHHHHHHHHHHHHHHHHHHHHHHS-GGGTTS--TTSPPPP-PPPP----------SS--HHHHTT--TT--EE---SSPTTHHHHHHHHHHH-S-EE-HHHHS-HHHHGGGTT-HHHHHHHHHHHHHHSS-B--SS--HHHHHHHHHHHHTT---B----HHHHHHHHHHHHHTSS-HHHHHHHHHHHHTT-SS---PPP--TT-TTTSPPTTT--GGGSPP--------

Sequence (274 aa):
MCKCGDDSMVEREEMWKIGMKYVGVSKIGRPNLMVSRAPMMLWIVRGVTTLLIWTFVIRLLIMGEIMGPKLLKSWPSCFTPPTTLFAKEVKLSSVGVLPKDFHPPKTLGINHDVQIYIAAGEIYGGSRRMASLAAAYPNLVRKEKLLQPSELMYFQNHSSQMAALDYLVSLESDIFVPTYDGNMAKVVEGHRRYLGFKKTIALDRKLLVDLIDQYRSGSLSWDDFSLTVKESHADRMGTARRRLVMPDKPKEEDYFYANPHECLQPLVEPLGLT

InterPro domains:
  IPR019378 GDP-fucose protein O-fucosyltransferase [PF10250] (107-195)

Foldseek 3Di:
DDDDDDDDDDDDDDDDPDDDDDDDDDDDDDDDDDDDDPPVVVVVVVVVVVVVVVVVVVVVVVVCVVPVPCVCVPPDDLPDDDDDDDDDDDDDDDDDDDDDDDDLCVLQVHDQADADEDLDDQDVVHCVVCVRVCVSHVRYDYPPRVDPPVVCVVCPVVVVVSSVVSLVCQLPDQEHEDPDPDPSLLLSLLSCLLVVQRWYFDAPPVVLVVLVVCVVVVVAPPVRSSVVRNVVGVVRTSDQDDWDDDPVCNPPTRDCSSHVNSSDDPPPPPPDDD

Radius of gyration: 33.47 Å; chains: 1; bounding box: 55×104×94 Å

Organism: Apium graveolens (NCBI:txid4045)